Protein AF-A0A812Q1Q6-F1 (afdb_monomer_lite)

Secondary structure (DSSP, 8-state):
-GGGSSHHHHHHHHHHHHHH----HHHHHTT-HHHHHHHHHHHHHHHHHHHHHHHHHHHHHHHHHHHHHTS-THHHHHHHHHHHHHHHGGGTPPPHHHHHHHHHTS-SS--HHHHHHH-TT--HHHHHHHHHHHHHHHHHHHHHHHHHHHHHHHHHHHHHHHHHHHHHHHHHHTT-----S-TTHHHHHHHHHHHHHHHHHHHHHHHHHHHHHHHHHHHHHHT-

Structure (mmCIF, N/CA/C/O backbone):
data_AF-A0A812Q1Q6-F1
#
_entry.id   AF-A0A812Q1Q6-F1
#
loop_
_atom_site.group_PDB
_atom_site.id
_atom_site.type_symbol
_atom_site.label_atom_id
_atom_site.label_alt_id
_atom_site.label_comp_id
_atom_site.label_asym_id
_atom_site.label_entity_id
_atom_site.label_seq_id
_atom_site.pdbx_PDB_ins_code
_atom_site.Cartn_x
_atom_site.Cartn_y
_atom_site.Cartn_z
_atom_site.occupancy
_atom_site.B_iso_or_equiv
_atom_site.auth_seq_id
_atom_site.auth_comp_id
_atom_site.auth_asym_id
_atom_site.auth_atom_id
_atom_site.pdbx_PDB_model_num
ATOM 1 N N . MET A 1 1 ? 24.305 -7.754 -45.831 1.00 57.25 1 MET A N 1
ATOM 2 C CA . MET A 1 1 ? 23.220 -6.750 -45.690 1.00 57.25 1 MET A CA 1
ATOM 3 C C . MET A 1 1 ? 21.862 -7.182 -46.275 1.00 57.25 1 MET A C 1
ATOM 5 O O . MET A 1 1 ? 20.945 -6.371 -46.282 1.00 57.25 1 MET A O 1
ATOM 9 N N . GLU A 1 2 ? 21.659 -8.436 -46.709 1.00 64.50 2 GLU A N 1
ATOM 10 C CA . GLU A 1 2 ? 20.345 -8.866 -47.243 1.00 64.50 2 GLU A CA 1
ATOM 11 C C . GLU A 1 2 ? 19.239 -8.913 -46.170 1.00 64.50 2 GLU A C 1
ATOM 13 O O . GLU A 1 2 ? 18.086 -8.606 -46.457 1.00 64.50 2 GLU A O 1
ATOM 18 N N . GLU A 1 3 ? 19.596 -9.182 -44.912 1.00 66.56 3 GLU A N 1
ATOM 19 C CA . GLU A 1 3 ? 18.658 -9.229 -43.775 1.00 66.56 3 GLU A CA 1
ATOM 20 C C . GLU A 1 3 ? 18.051 -7.858 -43.425 1.00 66.56 3 GLU A C 1
ATOM 22 O O . GLU A 1 3 ? 16.955 -7.784 -42.878 1.00 66.56 3 GLU A O 1
ATOM 27 N N . PHE A 1 4 ? 18.722 -6.763 -43.802 1.00 68.38 4 PHE A N 1
ATOM 28 C CA . PHE A 1 4 ? 18.211 -5.395 -43.647 1.00 68.38 4 PHE A CA 1
ATOM 29 C C . PHE A 1 4 ? 17.602 -4.833 -44.940 1.00 68.38 4 PHE A C 1
ATOM 31 O O . PHE A 1 4 ? 17.129 -3.697 -44.953 1.00 68.38 4 PHE A O 1
ATOM 38 N N . ALA A 1 5 ? 17.584 -5.614 -46.026 1.00 81.31 5 ALA A N 1
ATOM 39 C CA . ALA A 1 5 ? 17.064 -5.170 -47.319 1.00 81.31 5 ALA A CA 1
ATOM 40 C C . ALA A 1 5 ? 15.526 -5.155 -47.372 1.00 81.31 5 ALA A C 1
ATOM 42 O O . ALA A 1 5 ? 14.941 -4.444 -48.188 1.00 81.31 5 ALA A O 1
ATOM 43 N N . THR A 1 6 ? 14.858 -5.915 -46.499 1.00 88.38 6 THR A N 1
ATOM 44 C CA . THR A 1 6 ? 13.395 -5.932 -46.369 1.00 88.38 6 THR A CA 1
ATOM 45 C C . THR A 1 6 ? 12.972 -5.513 -44.965 1.00 88.38 6 THR A C 1
ATOM 47 O O . THR A 1 6 ? 13.582 -5.907 -43.976 1.00 88.38 6 THR A O 1
ATOM 50 N N . LEU A 1 7 ? 11.912 -4.699 -44.877 1.00 80.56 7 LEU A N 1
ATOM 51 C CA . LEU A 1 7 ? 11.397 -4.190 -43.597 1.00 80.56 7 LEU A CA 1
ATOM 52 C C . LEU A 1 7 ? 10.915 -5.310 -42.667 1.00 80.56 7 LEU A C 1
ATOM 54 O O . LEU A 1 7 ? 11.058 -5.208 -41.456 1.00 80.56 7 LEU A O 1
ATOM 58 N N . ASP A 1 8 ? 10.359 -6.377 -43.231 1.00 85.31 8 ASP A N 1
ATOM 59 C CA . ASP A 1 8 ? 9.878 -7.521 -42.454 1.00 85.31 8 ASP A CA 1
ATOM 60 C C . ASP A 1 8 ? 11.047 -8.322 -41.854 1.00 85.31 8 ASP A C 1
ATOM 62 O O . ASP A 1 8 ? 11.060 -8.640 -40.664 1.00 85.31 8 ASP A O 1
ATOM 66 N N . ALA A 1 9 ? 12.099 -8.545 -42.651 1.00 83.69 9 ALA A N 1
ATOM 67 C CA . ALA A 1 9 ? 13.309 -9.217 -42.191 1.00 83.69 9 ALA A CA 1
ATOM 68 C C . ALA A 1 9 ? 14.058 -8.394 -41.133 1.00 83.69 9 ALA A C 1
ATOM 70 O O . ALA A 1 9 ? 14.480 -8.951 -40.120 1.00 83.69 9 ALA A O 1
ATOM 71 N N . SER A 1 10 ? 14.161 -7.072 -41.306 1.00 87.25 10 SER A N 1
ATOM 72 C CA . SER A 1 10 ? 14.864 -6.210 -40.351 1.00 87.25 10 SER A CA 1
ATOM 73 C C . SER A 1 10 ? 14.139 -6.105 -39.007 1.00 87.25 10 SER A C 1
ATOM 75 O O . SER A 1 10 ? 14.782 -6.144 -37.958 1.00 87.25 10 SER A O 1
ATOM 77 N N . VAL A 1 11 ? 12.802 -6.054 -39.007 1.00 86.75 11 VAL A N 1
ATOM 78 C CA . VAL A 1 11 ? 11.997 -6.104 -37.774 1.00 86.75 11 VAL A CA 1
ATOM 79 C C . VAL A 1 11 ? 12.136 -7.461 -37.084 1.00 86.75 11 VAL A C 1
ATOM 81 O O . VAL A 1 11 ? 12.370 -7.504 -35.873 1.00 86.75 11 VAL A O 1
ATOM 84 N N . GLY A 1 12 ? 12.044 -8.561 -37.839 1.00 88.00 12 GLY A N 1
ATOM 85 C CA . GLY A 1 12 ? 12.249 -9.911 -37.309 1.00 88.00 12 GLY A CA 1
ATOM 86 C C . GLY A 1 12 ? 13.632 -10.082 -36.677 1.00 88.00 12 GLY A C 1
ATOM 87 O O . GLY A 1 12 ? 13.757 -10.663 -35.598 1.00 88.00 12 GLY A O 1
ATOM 88 N N . TYR A 1 13 ? 14.658 -9.495 -37.292 1.00 85.31 13 TYR A N 1
ATOM 89 C CA . TYR A 1 13 ? 16.020 -9.530 -36.779 1.00 85.31 13 TYR A CA 1
ATOM 90 C C . TYR A 1 13 ? 16.188 -8.708 -35.493 1.00 85.31 13 TYR A C 1
ATOM 92 O O . TYR A 1 13 ? 16.754 -9.204 -34.522 1.00 85.31 13 TYR A O 1
ATOM 100 N N . CYS A 1 14 ? 15.632 -7.493 -35.425 1.00 86.38 14 CYS A N 1
ATOM 101 C CA . CYS A 1 14 ? 15.623 -6.686 -34.197 1.00 86.38 14 CYS A CA 1
ATOM 102 C C . CYS A 1 14 ? 14.924 -7.407 -33.032 1.00 86.38 14 CYS A C 1
ATOM 104 O O . CYS A 1 14 ? 15.367 -7.319 -31.887 1.00 86.38 14 CYS A O 1
ATOM 106 N N . PHE A 1 15 ? 13.842 -8.136 -33.315 1.00 86.50 15 PHE A N 1
ATOM 107 C CA . PHE A 1 15 ? 13.120 -8.911 -32.308 1.00 86.50 15 PHE A CA 1
ATOM 108 C C . PHE A 1 15 ? 13.915 -10.130 -31.830 1.00 86.50 15 PHE A C 1
ATOM 110 O O . PHE A 1 15 ? 13.998 -10.379 -30.627 1.00 86.50 15 PHE A O 1
ATOM 117 N N . LYS A 1 16 ? 14.552 -10.854 -32.758 1.00 87.25 16 LYS A N 1
ATOM 118 C CA . LYS A 1 16 ? 15.474 -11.947 -32.433 1.00 87.25 16 LYS A CA 1
ATOM 119 C C . LYS A 1 16 ? 16.595 -11.458 -31.514 1.00 87.25 16 LYS A C 1
ATOM 121 O O . LYS A 1 16 ? 16.845 -12.061 -30.476 1.00 87.25 16 LYS A O 1
ATOM 126 N N . LEU A 1 17 ? 17.180 -10.310 -31.842 1.00 87.00 17 LEU A N 1
ATOM 127 C CA . LEU A 1 17 ? 18.255 -9.688 -31.075 1.00 87.00 17 LEU A CA 1
ATOM 128 C C . LEU A 1 17 ? 17.821 -9.266 -29.665 1.00 87.00 17 LEU A C 1
ATOM 130 O O . LEU A 1 17 ? 18.585 -9.395 -28.713 1.00 87.00 17 LEU A O 1
ATOM 134 N N . MET A 1 18 ? 16.575 -8.808 -29.516 1.00 86.94 18 MET A N 1
ATOM 135 C CA . MET A 1 18 ? 15.978 -8.494 -28.216 1.00 86.94 18 MET A CA 1
ATOM 136 C C . MET A 1 18 ? 15.785 -9.741 -27.336 1.00 86.94 18 MET A C 1
ATOM 138 O O . MET A 1 18 ? 15.954 -9.647 -26.123 1.00 86.94 18 MET A O 1
ATOM 142 N N . ILE A 1 19 ? 15.402 -10.884 -27.917 1.00 86.31 19 ILE A N 1
ATOM 143 C CA . ILE A 1 19 ? 15.112 -12.118 -27.166 1.00 86.31 19 ILE A CA 1
ATOM 144 C C . ILE A 1 19 ? 16.381 -12.892 -26.827 1.00 86.31 19 ILE A C 1
ATOM 146 O O . ILE A 1 19 ? 16.532 -13.348 -25.696 1.00 86.31 19 ILE A O 1
ATOM 150 N N . GLU A 1 20 ? 17.262 -13.078 -27.806 1.00 87.62 20 GLU A N 1
ATOM 151 C CA . GLU A 1 20 ? 18.470 -13.883 -27.630 1.00 87.62 20 GLU A CA 1
ATOM 152 C C . GLU A 1 20 ? 19.519 -13.125 -26.811 1.00 87.62 20 GLU A C 1
ATOM 154 O O . GLU A 1 20 ? 20.280 -13.742 -26.075 1.00 87.62 20 GLU A O 1
ATOM 159 N N . GLY A 1 21 ? 19.551 -11.787 -26.894 1.00 82.56 21 GLY A N 1
ATOM 160 C CA . GLY A 1 21 ? 20.525 -10.957 -26.175 1.00 82.56 21 GLY A CA 1
ATOM 161 C C . GLY A 1 21 ? 21.978 -11.165 -26.623 1.00 82.56 21 GLY A C 1
ATOM 162 O O . GLY A 1 21 ? 22.884 -10.525 -26.088 1.00 82.56 21 GLY A O 1
ATOM 163 N N . GLU A 1 22 ? 22.207 -12.033 -27.608 1.00 84.75 22 GLU A N 1
ATOM 164 C CA . GLU A 1 22 ? 23.502 -12.323 -28.206 1.00 84.75 22 GLU A CA 1
ATOM 165 C C . GLU A 1 22 ? 23.698 -11.460 -29.458 1.00 84.75 22 GLU A 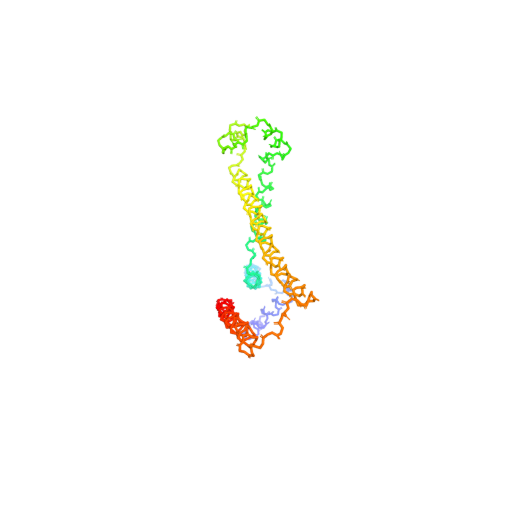C 1
ATOM 167 O O . GLU A 1 22 ? 22.808 -11.331 -30.301 1.00 84.75 22 GLU A O 1
ATOM 172 N N . TYR A 1 23 ? 24.873 -10.837 -29.569 1.00 82.44 23 TYR A N 1
ATOM 173 C CA . TYR A 1 23 ? 25.220 -9.963 -30.685 1.00 82.44 23 TYR A CA 1
ATOM 174 C C . TYR A 1 23 ? 26.518 -10.408 -31.352 1.00 82.44 23 TYR A C 1
ATOM 176 O O . TYR A 1 23 ? 27.575 -10.412 -30.718 1.00 82.44 23 TYR A O 1
ATOM 184 N N . ASP A 1 24 ? 26.447 -10.725 -32.645 1.00 86.06 24 ASP A N 1
ATOM 185 C CA . ASP A 1 24 ? 27.610 -11.083 -33.460 1.00 86.06 24 ASP A CA 1
ATOM 186 C C . ASP A 1 24 ? 28.396 -9.828 -33.882 1.00 86.06 24 ASP A C 1
ATOM 188 O O . ASP A 1 24 ? 28.333 -9.355 -35.016 1.00 86.06 24 ASP A O 1
ATOM 192 N N . TRP A 1 25 ? 29.113 -9.237 -32.921 1.00 84.31 25 TRP A N 1
ATOM 193 C CA . TRP A 1 25 ? 29.893 -8.011 -33.118 1.00 84.31 25 TRP A CA 1
ATOM 194 C C . TRP A 1 25 ? 30.839 -8.044 -34.337 1.00 84.31 25 TRP A C 1
ATOM 196 O O . TRP A 1 25 ? 30.841 -7.061 -35.088 1.00 84.31 25 TRP A O 1
ATOM 206 N N . PRO A 1 26 ? 31.626 -9.121 -34.568 1.00 87.06 26 PRO A N 1
ATOM 207 C CA . PRO A 1 26 ? 32.508 -9.223 -35.728 1.00 87.06 26 PRO A CA 1
ATOM 208 C C . PRO A 1 26 ? 31.791 -8.933 -37.045 1.00 87.06 26 PRO A C 1
ATOM 210 O O . PRO A 1 26 ? 32.233 -8.039 -37.762 1.00 87.06 26 PRO A O 1
ATOM 213 N N . TYR A 1 27 ? 30.648 -9.582 -37.291 1.00 85.81 27 TYR A N 1
ATOM 214 C CA . TYR A 1 27 ? 29.884 -9.480 -38.537 1.00 85.81 27 TYR A CA 1
ATOM 215 C C . TYR A 1 27 ? 29.406 -8.050 -38.845 1.00 85.81 27 TYR A C 1
ATOM 217 O O . TYR A 1 27 ? 29.454 -7.594 -39.985 1.00 85.81 27 TYR A O 1
ATOM 225 N N . TYR A 1 28 ? 28.992 -7.295 -37.826 1.00 82.38 28 TYR A N 1
ATOM 226 C CA . TYR A 1 28 ? 28.453 -5.940 -38.003 1.00 82.38 28 TYR A CA 1
ATOM 227 C C . TYR A 1 28 ? 29.503 -4.830 -38.043 1.00 82.38 28 TYR A C 1
ATOM 229 O O . TYR A 1 28 ? 29.234 -3.711 -38.494 1.00 82.38 28 TYR A O 1
ATOM 237 N N . SER A 1 29 ? 30.690 -5.108 -37.513 1.00 89.50 29 SER A N 1
ATOM 238 C CA . SER A 1 29 ? 31.786 -4.143 -37.462 1.00 89.50 29 SER A CA 1
ATOM 239 C C . SER A 1 29 ? 32.598 -4.076 -38.760 1.00 89.50 29 SER A C 1
ATOM 241 O O . SER A 1 29 ? 33.406 -3.158 -38.901 1.00 89.50 29 SER A O 1
ATOM 243 N N . GLU A 1 30 ? 32.356 -4.996 -39.706 1.00 90.50 30 GLU A N 1
ATOM 244 C CA . GLU A 1 30 ? 33.092 -5.105 -40.976 1.00 90.50 30 GLU A CA 1
ATOM 245 C C . GLU A 1 30 ? 32.969 -3.858 -41.862 1.00 90.50 30 GLU A C 1
ATOM 247 O O . GLU A 1 30 ? 33.920 -3.511 -42.560 1.00 90.50 30 GLU A O 1
ATOM 252 N N . GLU A 1 31 ? 31.831 -3.159 -41.825 1.00 85.56 31 GLU A N 1
ATOM 253 C CA . GLU A 1 31 ? 31.588 -2.008 -42.701 1.00 85.56 31 GLU A CA 1
ATOM 254 C C . GLU A 1 31 ? 31.970 -0.672 -42.048 1.00 85.56 31 GLU A C 1
ATOM 256 O O . GLU A 1 31 ? 32.769 0.085 -42.596 1.00 85.56 31 GLU A O 1
ATOM 261 N N . ASN A 1 32 ? 31.416 -0.361 -40.869 1.00 90.19 32 ASN A N 1
ATOM 262 C CA . ASN A 1 32 ? 31.689 0.889 -40.154 1.00 90.19 32 ASN A CA 1
ATOM 263 C C . ASN A 1 32 ? 31.652 0.699 -38.633 1.00 90.19 32 ASN A C 1
ATOM 265 O O . ASN A 1 32 ? 30.594 0.769 -38.008 1.00 90.19 32 ASN A O 1
ATOM 269 N N . TYR A 1 33 ? 32.830 0.562 -38.019 1.00 90.44 33 TYR A N 1
ATOM 270 C CA . TYR A 1 33 ? 32.976 0.314 -36.580 1.00 90.44 33 TYR A CA 1
ATOM 271 C C . TYR A 1 33 ? 32.223 1.325 -35.697 1.00 90.44 33 TYR A C 1
ATOM 273 O O . TYR A 1 33 ? 31.457 0.942 -34.816 1.00 90.44 33 TYR A O 1
ATOM 281 N N . PHE A 1 34 ? 32.409 2.628 -35.936 1.00 92.00 34 PHE A N 1
ATOM 282 C CA . PHE A 1 34 ? 31.835 3.670 -35.077 1.00 92.00 34 PHE A CA 1
ATOM 283 C C . PHE A 1 34 ? 30.313 3.763 -35.186 1.00 92.00 34 PHE A C 1
ATOM 285 O O . PHE A 1 34 ? 29.629 3.836 -34.166 1.00 92.00 34 PHE A O 1
ATOM 292 N N . THR A 1 35 ? 29.774 3.743 -36.405 1.00 91.12 35 THR A N 1
ATOM 293 C CA . THR A 1 35 ? 28.326 3.833 -36.631 1.00 91.12 35 THR A CA 1
ATOM 294 C C . THR A 1 35 ? 27.606 2.637 -36.017 1.00 91.12 35 THR A C 1
ATOM 296 O O . THR A 1 35 ? 26.638 2.822 -35.280 1.00 91.12 35 THR A O 1
ATOM 299 N N . THR A 1 36 ? 28.132 1.429 -36.239 1.00 89.94 36 THR A N 1
ATOM 300 C CA . THR A 1 36 ? 27.613 0.193 -35.644 1.00 89.94 36 THR A CA 1
ATOM 301 C C . THR A 1 36 ? 27.682 0.235 -34.115 1.00 89.94 36 THR A C 1
ATOM 303 O O . THR A 1 36 ? 26.718 -0.139 -33.450 1.00 89.94 36 THR A O 1
ATOM 306 N N . MET A 1 37 ? 28.777 0.748 -33.539 1.00 90.44 37 MET A N 1
ATOM 307 C CA . MET A 1 37 ? 28.938 0.879 -32.086 1.00 90.44 37 MET A CA 1
ATOM 308 C C . MET A 1 37 ? 27.869 1.777 -31.461 1.00 90.44 37 MET A C 1
ATOM 310 O O . MET A 1 37 ? 27.216 1.382 -30.496 1.00 90.44 37 MET A O 1
ATOM 314 N N . PHE A 1 38 ? 27.678 2.981 -32.005 1.00 93.75 38 PHE A N 1
ATOM 315 C CA . PHE A 1 38 ? 26.691 3.928 -31.485 1.00 93.75 38 PHE A CA 1
ATOM 316 C C . PHE A 1 38 ? 25.262 3.425 -31.672 1.00 93.75 38 PHE A C 1
ATOM 318 O O . PHE A 1 38 ? 24.454 3.532 -30.746 1.00 93.75 38 PHE A O 1
ATOM 325 N N . TRP A 1 39 ? 24.951 2.855 -32.838 1.00 90.81 39 TRP A N 1
ATOM 326 C CA . TRP A 1 39 ? 23.639 2.273 -33.098 1.00 90.81 39 TRP A CA 1
ATOM 327 C C . TRP A 1 39 ? 23.326 1.152 -32.106 1.00 90.81 39 TRP A C 1
ATOM 329 O O . TRP A 1 39 ? 22.285 1.196 -31.452 1.00 90.81 39 TRP A O 1
ATOM 339 N N . MET A 1 40 ? 24.258 0.217 -31.889 1.00 88.06 40 MET A N 1
ATOM 340 C CA . MET A 1 40 ? 23.995 -0.873 -30.953 1.00 88.06 40 MET A CA 1
ATOM 341 C C . MET A 1 40 ? 23.920 -0.429 -29.503 1.00 88.06 40 MET A C 1
ATOM 343 O O . MET A 1 40 ? 23.054 -0.879 -28.755 1.00 88.06 40 MET A O 1
ATOM 347 N N . TRP A 1 41 ? 24.799 0.481 -29.094 1.00 91.25 41 TRP A N 1
ATOM 348 C CA . TRP A 1 41 ? 24.783 0.993 -27.733 1.00 91.25 41 TRP A CA 1
ATOM 349 C C . TRP A 1 41 ? 23.470 1.719 -27.417 1.00 91.25 41 TRP A C 1
ATOM 351 O O . TRP A 1 41 ? 22.847 1.460 -26.387 1.00 91.25 41 TRP A O 1
ATOM 361 N N . THR A 1 42 ? 23.006 2.580 -28.326 1.00 92.25 42 THR A N 1
ATOM 362 C CA . THR A 1 42 ? 21.730 3.289 -28.157 1.00 92.25 42 THR A CA 1
ATOM 363 C C . THR A 1 42 ? 20.533 2.342 -28.185 1.00 92.25 42 THR A C 1
ATOM 365 O O . THR A 1 42 ? 19.646 2.478 -27.341 1.00 92.25 42 THR A O 1
ATOM 368 N N . PHE A 1 43 ? 20.529 1.348 -29.076 1.00 90.12 43 PHE A N 1
ATOM 369 C CA . PHE A 1 43 ? 19.496 0.315 -29.135 1.00 90.12 43 PHE A CA 1
ATOM 370 C C . PHE A 1 43 ? 19.403 -0.484 -27.825 1.00 90.12 43 PHE A C 1
ATOM 372 O O . PHE A 1 43 ? 18.320 -0.610 -27.253 1.00 90.12 43 PHE A O 1
ATOM 379 N N . MET A 1 44 ? 20.540 -0.938 -27.289 1.00 88.25 44 MET A N 1
ATOM 380 C CA . MET A 1 44 ? 20.605 -1.692 -26.032 1.00 88.25 44 MET A CA 1
ATOM 381 C C . MET A 1 44 ? 20.151 -0.867 -24.826 1.00 88.25 44 MET A C 1
ATOM 383 O O . MET A 1 44 ? 19.382 -1.352 -23.995 1.00 88.25 44 MET A O 1
ATOM 387 N N . VAL A 1 45 ? 20.600 0.386 -24.709 1.00 89.81 45 VAL A N 1
ATOM 388 C CA . VAL A 1 45 ? 20.177 1.272 -23.612 1.00 89.81 45 VAL A CA 1
ATOM 389 C C . VAL A 1 45 ? 18.674 1.537 -23.688 1.00 89.81 45 VAL A C 1
ATOM 391 O O . VAL A 1 45 ? 17.987 1.439 -22.672 1.00 89.81 45 VAL A O 1
ATOM 394 N N . LEU A 1 46 ? 18.145 1.818 -24.881 1.00 91.50 46 LEU A N 1
ATOM 395 C CA . LEU A 1 46 ? 16.723 2.079 -25.080 1.00 91.50 46 LEU A CA 1
ATOM 396 C C . LEU A 1 46 ? 15.875 0.851 -24.733 1.00 91.50 46 LEU A C 1
ATOM 398 O O . LEU A 1 46 ? 14.904 0.990 -23.990 1.00 91.50 46 LEU A O 1
ATOM 402 N N . LEU A 1 47 ? 16.259 -0.345 -25.191 1.00 90.12 47 LEU A N 1
ATOM 403 C CA . LEU A 1 47 ? 15.560 -1.587 -24.848 1.00 90.12 47 LEU A CA 1
ATOM 404 C C . LEU A 1 47 ? 15.538 -1.840 -23.341 1.00 90.12 47 LEU A C 1
ATOM 406 O O . LEU A 1 47 ? 14.480 -2.141 -22.790 1.00 90.12 47 LEU A O 1
ATOM 410 N N . ASN A 1 48 ? 16.674 -1.669 -22.662 1.00 88.00 48 ASN A N 1
ATOM 411 C CA . ASN A 1 48 ? 16.748 -1.844 -21.213 1.00 88.00 48 ASN A CA 1
ATOM 412 C C . ASN A 1 48 ? 15.858 -0.841 -20.472 1.00 88.00 48 ASN A C 1
ATOM 414 O O . ASN A 1 48 ? 15.124 -1.230 -19.569 1.00 88.00 48 ASN A O 1
ATOM 418 N N . VAL A 1 49 ? 15.871 0.435 -20.869 1.00 89.50 49 VAL A N 1
ATOM 419 C CA . VAL A 1 49 ? 15.014 1.466 -20.264 1.00 89.50 49 VAL A CA 1
ATOM 420 C C . VAL A 1 49 ? 13.533 1.170 -20.510 1.00 89.50 49 VAL A C 1
ATOM 422 O O . VAL A 1 49 ? 12.730 1.311 -19.591 1.00 89.50 49 VAL A O 1
ATOM 425 N N . VAL A 1 50 ? 13.155 0.726 -21.712 1.00 91.00 50 VAL A N 1
ATOM 426 C CA . VAL A 1 50 ? 11.764 0.376 -22.044 1.00 91.00 50 VAL A CA 1
ATOM 427 C C . VAL A 1 50 ? 11.297 -0.848 -21.258 1.00 91.00 50 VAL A C 1
ATOM 429 O O . VAL A 1 50 ? 10.244 -0.789 -20.624 1.00 91.00 50 VAL A O 1
ATOM 432 N N . MET A 1 51 ? 12.079 -1.929 -21.246 1.00 88.62 51 MET A N 1
ATOM 433 C CA . MET A 1 51 ? 11.757 -3.147 -20.496 1.00 88.62 51 MET A CA 1
ATOM 434 C C . MET A 1 51 ? 11.665 -2.867 -18.994 1.00 88.62 51 MET A C 1
ATOM 436 O O . MET A 1 51 ? 10.703 -3.277 -18.346 1.00 88.62 51 MET A O 1
ATOM 440 N N . LEU A 1 52 ? 12.613 -2.105 -18.442 1.00 84.12 52 LEU A N 1
ATOM 441 C CA . LEU A 1 52 ? 12.612 -1.724 -17.031 1.00 84.12 52 LEU A CA 1
ATOM 442 C C . LEU A 1 52 ? 11.404 -0.840 -16.699 1.00 84.12 52 LEU A C 1
ATOM 444 O O . LEU A 1 52 ? 10.736 -1.086 -15.698 1.00 84.12 52 LEU A O 1
ATOM 448 N N . ASN A 1 53 ? 11.065 0.133 -17.547 1.00 89.88 53 ASN A N 1
ATOM 449 C CA . ASN A 1 53 ? 9.883 0.973 -17.350 1.00 89.88 53 ASN A CA 1
ATOM 450 C C . ASN A 1 53 ? 8.575 0.172 -17.423 1.00 89.88 53 ASN A C 1
ATOM 452 O O . ASN A 1 53 ? 7.662 0.440 -16.645 1.00 89.88 53 ASN A O 1
ATOM 456 N N . LEU A 1 54 ? 8.483 -0.823 -18.309 1.00 92.62 54 LEU A N 1
ATOM 457 C CA . LEU A 1 54 ? 7.311 -1.692 -18.423 1.00 92.62 54 LEU A CA 1
ATOM 458 C C . LEU A 1 54 ? 7.166 -2.597 -17.192 1.00 92.62 54 LEU A C 1
ATOM 460 O O . LEU A 1 54 ? 6.078 -2.702 -16.628 1.00 92.62 54 LEU A O 1
ATOM 464 N N . VAL A 1 55 ? 8.267 -3.179 -16.713 1.00 89.38 55 VAL A N 1
ATOM 465 C CA . VAL A 1 55 ? 8.281 -3.976 -15.477 1.00 89.38 55 VAL A CA 1
ATOM 466 C C . VAL A 1 55 ? 7.951 -3.112 -14.257 1.00 89.38 55 VAL A C 1
ATOM 468 O O . VAL A 1 55 ? 7.124 -3.515 -13.441 1.00 89.38 55 VAL A O 1
ATOM 471 N N . LEU A 1 56 ? 8.520 -1.907 -14.141 1.00 86.06 56 LEU A N 1
ATOM 472 C CA . LEU A 1 56 ? 8.177 -0.966 -13.070 1.00 86.06 56 LEU A CA 1
ATOM 473 C C . LEU A 1 56 ? 6.696 -0.588 -13.101 1.00 86.06 56 LEU A C 1
ATOM 475 O O . LEU A 1 56 ? 6.066 -0.555 -12.047 1.00 86.06 56 LEU A O 1
ATOM 479 N N . ALA A 1 57 ? 6.132 -0.333 -14.284 1.00 92.25 57 ALA A N 1
ATOM 480 C CA . ALA A 1 57 ? 4.715 -0.020 -14.429 1.00 92.25 57 ALA A CA 1
ATOM 481 C C . ALA A 1 57 ? 3.827 -1.179 -13.948 1.00 92.25 57 ALA A C 1
ATOM 483 O O . ALA A 1 57 ? 2.904 -0.947 -13.171 1.00 92.25 57 ALA A O 1
ATOM 484 N N . ILE A 1 58 ? 4.146 -2.422 -14.329 1.00 92.81 58 ILE A N 1
ATOM 485 C CA . ILE A 1 58 ? 3.417 -3.619 -13.873 1.00 92.81 58 ILE A CA 1
ATOM 486 C C . ILE A 1 58 ? 3.543 -3.795 -12.355 1.00 92.81 58 ILE A C 1
ATOM 488 O O . ILE A 1 58 ? 2.546 -4.034 -11.676 1.00 92.81 58 ILE A O 1
ATOM 492 N N . ILE A 1 59 ? 4.749 -3.653 -11.798 1.00 89.62 59 ILE A N 1
ATOM 493 C CA . ILE A 1 59 ? 4.969 -3.784 -10.351 1.00 89.62 59 ILE A CA 1
ATOM 494 C C . ILE A 1 59 ? 4.188 -2.713 -9.589 1.00 89.62 59 ILE A C 1
ATOM 496 O O . ILE A 1 59 ? 3.560 -3.027 -8.582 1.00 89.62 59 ILE A O 1
ATOM 500 N N . LEU A 1 60 ? 4.199 -1.461 -10.055 1.00 84.50 60 LEU A N 1
ATOM 501 C CA . LEU A 1 60 ? 3.447 -0.373 -9.432 1.00 84.50 60 LEU A CA 1
ATOM 502 C C . LEU A 1 60 ? 1.933 -0.585 -9.525 1.00 84.50 60 LEU A C 1
ATOM 504 O O . LEU A 1 60 ? 1.229 -0.231 -8.580 1.00 84.50 60 LEU A O 1
ATOM 508 N N . ASP A 1 61 ? 1.439 -1.176 -10.612 1.00 87.31 61 ASP A N 1
ATOM 509 C CA . ASP A 1 61 ? 0.022 -1.504 -10.778 1.00 87.31 61 ASP A CA 1
ATOM 510 C C . ASP A 1 61 ? -0.421 -2.618 -9.819 1.00 87.31 61 ASP A C 1
ATOM 512 O O . ASP A 1 61 ? -1.362 -2.437 -9.046 1.00 87.31 61 ASP A O 1
ATOM 516 N N . VAL A 1 62 ? 0.327 -3.725 -9.759 1.00 87.44 62 VAL A N 1
ATOM 517 C CA . VAL A 1 62 ? 0.067 -4.832 -8.820 1.00 87.44 62 VAL A CA 1
ATOM 518 C C . VAL A 1 62 ? 0.226 -4.377 -7.367 1.00 87.44 62 VAL A C 1
ATOM 520 O O . VAL A 1 62 ? -0.584 -4.702 -6.502 1.00 87.44 62 VAL A O 1
ATOM 523 N N . TYR A 1 63 ? 1.246 -3.574 -7.071 1.00 73.81 63 TYR A N 1
ATOM 524 C CA . TYR A 1 63 ? 1.419 -2.992 -5.744 1.00 73.81 63 TYR A CA 1
ATOM 525 C C . TYR A 1 63 ? 0.270 -2.035 -5.395 1.00 73.81 63 TYR A C 1
ATOM 527 O O . TYR A 1 63 ? -0.226 -2.030 -4.267 1.00 73.81 63 TYR A O 1
ATOM 535 N N . GLY A 1 64 ? -0.186 -1.239 -6.364 1.00 75.38 64 GLY A N 1
ATOM 536 C CA . GLY A 1 64 ? -1.318 -0.332 -6.226 1.00 75.38 64 GLY A CA 1
ATOM 537 C C . GLY A 1 64 ? -2.638 -1.061 -5.982 1.00 75.38 64 GLY A C 1
ATOM 538 O O . GLY A 1 64 ? -3.409 -0.635 -5.120 1.00 75.38 64 GLY A O 1
ATOM 539 N N . SER A 1 65 ? -2.890 -2.166 -6.683 1.00 78.62 65 SER A N 1
ATOM 540 C CA . SER A 1 65 ? -4.099 -2.978 -6.520 1.00 78.62 65 SER A CA 1
ATOM 541 C C . SER A 1 65 ? -4.119 -3.693 -5.168 1.00 78.62 65 SER A C 1
ATOM 543 O O . SER A 1 65 ? -5.082 -3.525 -4.419 1.00 78.62 65 SER A O 1
ATOM 545 N N . ILE A 1 66 ? -3.015 -4.341 -4.771 1.00 78.12 66 ILE A N 1
ATOM 546 C CA . ILE A 1 66 ? -2.865 -4.958 -3.442 1.00 78.12 66 ILE A CA 1
ATOM 547 C C . ILE A 1 66 ? -3.065 -3.911 -2.338 1.00 78.12 66 ILE A C 1
ATOM 549 O O . ILE A 1 66 ? -3.769 -4.161 -1.355 1.00 78.12 66 ILE A O 1
ATOM 553 N N . ARG A 1 67 ? -2.491 -2.710 -2.505 1.00 65.00 67 ARG A N 1
ATOM 554 C CA . ARG A 1 67 ? -2.638 -1.593 -1.559 1.00 65.00 67 ARG A CA 1
ATOM 555 C C . ARG A 1 67 ? -4.084 -1.106 -1.438 1.00 65.00 67 ARG A C 1
ATOM 557 O O . ARG A 1 67 ? -4.496 -0.744 -0.336 1.00 65.00 67 ARG A O 1
ATOM 564 N N . ARG A 1 68 ? -4.843 -1.070 -2.539 1.00 69.19 68 ARG A N 1
ATOM 565 C CA . ARG A 1 68 ? -6.264 -0.679 -2.546 1.00 69.19 68 ARG A CA 1
ATOM 566 C C . ARG A 1 68 ? -7.142 -1.746 -1.890 1.00 69.19 68 ARG A C 1
ATOM 568 O O . ARG A 1 68 ? -7.993 -1.402 -1.075 1.00 69.19 68 ARG A O 1
ATOM 575 N N . GLU A 1 69 ? -6.892 -3.025 -2.167 1.00 69.19 69 GLU A N 1
ATOM 576 C CA . GLU A 1 69 ? -7.671 -4.142 -1.614 1.00 69.19 69 GLU A CA 1
ATOM 577 C C . GLU A 1 69 ? -7.495 -4.320 -0.101 1.00 69.19 69 GLU A C 1
ATOM 579 O O . GLU A 1 69 ? -8.446 -4.681 0.596 1.00 69.19 69 GLU A O 1
ATOM 584 N N . THR A 1 70 ? -6.312 -4.015 0.446 1.00 62.94 70 THR A N 1
ATOM 585 C CA . THR A 1 70 ? -6.081 -4.138 1.896 1.00 62.94 70 THR A CA 1
ATOM 586 C C . THR A 1 70 ? -6.695 -3.014 2.729 1.00 62.94 70 THR A C 1
ATOM 588 O O . THR A 1 70 ? -6.700 -3.133 3.952 1.00 62.94 70 THR A O 1
ATOM 591 N N . GLY A 1 71 ? -7.224 -1.937 2.128 1.00 54.16 71 GLY A N 1
ATOM 592 C CA . GLY A 1 71 ? -8.072 -0.915 2.774 1.00 54.16 71 GLY A CA 1
ATOM 593 C C . GLY A 1 71 ? -7.508 -0.167 4.000 1.00 54.16 71 GLY A C 1
ATOM 594 O O . GLY A 1 71 ? -8.153 0.748 4.500 1.00 54.16 71 GLY A O 1
ATOM 595 N N . LYS A 1 72 ? -6.326 -0.536 4.505 1.00 52.88 72 LYS A N 1
ATOM 596 C CA . LYS A 1 72 ? -5.670 -0.019 5.717 1.00 52.88 72 LYS A CA 1
ATOM 597 C C . LYS A 1 72 ? -4.141 -0.153 5.639 1.00 52.88 72 LYS A C 1
ATOM 599 O O . LYS A 1 72 ? -3.486 -0.280 6.659 1.00 52.88 72 LYS A O 1
ATOM 604 N N . SER A 1 73 ? -3.542 -0.138 4.447 1.00 50.06 73 SER A N 1
ATOM 605 C CA . SER A 1 73 ? -2.078 -0.268 4.276 1.00 50.06 73 SER A CA 1
ATOM 606 C C . SER A 1 73 ? -1.304 1.052 4.470 1.00 50.06 73 SER A C 1
ATOM 608 O O . SER A 1 73 ? -0.079 1.098 4.341 1.00 50.06 73 SER A O 1
ATOM 610 N N . GLU A 1 74 ? -1.973 2.142 4.867 1.00 52.19 74 GLU A N 1
ATOM 611 C CA . GLU A 1 74 ? -1.245 3.310 5.385 1.00 52.19 74 GLU A CA 1
ATOM 612 C C . GLU A 1 74 ? -0.324 2.924 6.550 1.00 52.19 74 GLU A C 1
ATOM 614 O O . GLU A 1 74 ? 0.755 3.492 6.670 1.00 52.19 74 GLU A O 1
ATOM 619 N N . THR A 1 75 ? -0.652 1.890 7.333 1.00 59.94 75 THR A N 1
ATOM 620 C CA . THR A 1 75 ? 0.208 1.401 8.416 1.00 59.94 75 THR A CA 1
ATOM 621 C C . THR A 1 75 ? 1.506 0.768 7.938 1.00 59.94 75 THR A C 1
ATOM 623 O O . THR A 1 75 ? 2.512 1.020 8.576 1.00 59.94 75 THR A O 1
ATOM 626 N N . ALA A 1 76 ? 1.574 -0.013 6.855 1.00 59.41 76 ALA A N 1
ATOM 627 C CA . ALA A 1 76 ? 2.833 -0.690 6.507 1.00 59.41 76 ALA A CA 1
ATOM 628 C C . ALA A 1 76 ? 3.894 0.297 5.990 1.00 59.41 76 ALA A C 1
ATOM 630 O O . ALA A 1 76 ? 5.030 0.285 6.464 1.00 59.41 76 ALA A O 1
ATOM 631 N N . TRP A 1 77 ? 3.513 1.208 5.086 1.00 60.78 77 TRP A N 1
ATOM 632 C CA . TRP A 1 77 ? 4.425 2.241 4.584 1.00 60.78 77 TRP A CA 1
ATOM 633 C C . TRP A 1 77 ? 4.721 3.318 5.632 1.00 60.78 77 TRP A C 1
ATOM 635 O O . TRP A 1 77 ? 5.882 3.690 5.767 1.00 60.78 77 TRP A O 1
ATOM 645 N N . LEU A 1 78 ? 3.746 3.776 6.440 1.00 63.66 78 LEU A N 1
ATOM 646 C CA . LEU A 1 78 ? 4.078 4.657 7.571 1.00 63.66 78 LEU A CA 1
ATOM 647 C C . LEU A 1 78 ? 4.951 3.952 8.602 1.00 63.66 78 LEU A C 1
ATOM 649 O O . LEU A 1 78 ? 5.749 4.629 9.236 1.00 63.66 78 LEU A O 1
ATOM 653 N N . THR A 1 79 ? 4.785 2.649 8.827 1.00 66.88 79 THR A N 1
ATOM 654 C CA . THR A 1 79 ? 5.621 1.898 9.770 1.00 66.88 79 THR A CA 1
ATOM 655 C C . THR A 1 79 ? 7.027 1.747 9.218 1.00 66.88 79 THR A C 1
ATOM 657 O O . THR A 1 79 ? 7.969 2.018 9.949 1.00 66.88 79 THR A O 1
ATOM 660 N N . LEU A 1 80 ? 7.197 1.436 7.930 1.00 71.94 80 LEU A N 1
ATOM 661 C CA . LEU A 1 80 ? 8.512 1.405 7.283 1.00 71.94 80 LEU A CA 1
ATOM 662 C C . LEU A 1 80 ? 9.165 2.791 7.244 1.00 71.94 80 LEU A C 1
ATOM 664 O O . LEU A 1 80 ? 10.341 2.915 7.565 1.00 71.94 80 LEU A O 1
ATOM 668 N N . TRP A 1 81 ? 8.407 3.844 6.937 1.00 70.81 81 TRP A N 1
ATOM 669 C CA . TRP A 1 81 ? 8.881 5.228 6.977 1.00 70.81 81 TRP A CA 1
ATOM 670 C C . TRP A 1 81 ? 9.219 5.679 8.402 1.00 70.81 81 TRP A C 1
ATOM 672 O O . TRP A 1 81 ? 10.248 6.311 8.614 1.00 70.81 81 TRP A O 1
ATOM 682 N N . ARG A 1 82 ? 8.410 5.311 9.406 1.00 66.50 82 ARG A N 1
ATOM 683 C CA . ARG A 1 82 ? 8.709 5.555 10.826 1.00 66.50 82 ARG A CA 1
ATOM 684 C C . ARG A 1 82 ? 9.938 4.784 11.277 1.00 66.50 82 ARG A C 1
ATOM 686 O O . ARG A 1 82 ? 10.765 5.371 11.957 1.00 66.50 82 ARG A O 1
ATOM 693 N N . MET A 1 83 ? 10.092 3.524 10.879 1.00 69.62 83 MET A N 1
ATOM 694 C CA . MET A 1 83 ? 11.281 2.717 11.159 1.00 69.62 83 MET A CA 1
ATOM 695 C C . MET A 1 83 ? 12.519 3.317 10.491 1.00 69.62 83 MET A C 1
ATOM 697 O O . MET A 1 83 ? 13.567 3.411 11.120 1.00 69.62 83 MET A O 1
ATOM 701 N N . PHE A 1 84 ? 12.398 3.793 9.251 1.00 74.38 84 PHE A N 1
ATOM 702 C CA . PHE A 1 84 ? 13.476 4.463 8.528 1.00 74.38 84 PHE A CA 1
ATOM 703 C C . PHE A 1 84 ? 13.858 5.797 9.181 1.00 74.38 84 PHE A C 1
ATOM 705 O O . PHE A 1 84 ? 15.036 6.037 9.437 1.00 74.38 84 PHE A O 1
ATOM 712 N N . MET A 1 85 ? 12.875 6.623 9.550 1.00 64.19 85 MET A N 1
ATOM 713 C CA . MET A 1 85 ? 13.093 7.852 10.315 1.00 64.19 85 MET A CA 1
ATOM 714 C C . MET A 1 85 ? 13.701 7.557 11.690 1.00 64.19 85 MET A C 1
ATOM 716 O O . MET A 1 85 ? 14.644 8.227 12.085 1.00 64.19 85 MET A O 1
ATOM 720 N N . GLN A 1 86 ? 13.244 6.531 12.407 1.00 66.81 86 GLN A N 1
ATOM 721 C CA . GLN A 1 86 ? 13.842 6.095 13.675 1.00 66.81 86 GLN A CA 1
ATOM 722 C C . GLN A 1 86 ? 15.299 5.665 13.501 1.00 66.81 86 GLN A C 1
ATOM 724 O O . GLN A 1 86 ? 16.132 5.970 14.351 1.00 66.81 86 GLN A O 1
ATOM 729 N N . LEU A 1 87 ? 15.628 4.993 12.395 1.00 71.31 87 LEU A N 1
ATOM 730 C CA . LEU A 1 87 ? 16.994 4.587 12.074 1.00 71.31 87 LEU A CA 1
ATOM 731 C C . LEU A 1 87 ? 17.877 5.791 11.714 1.00 71.31 87 LEU A C 1
ATOM 733 O O . LEU A 1 87 ? 19.036 5.847 12.121 1.00 71.31 87 LEU A O 1
ATOM 737 N N . TRP A 1 88 ? 17.315 6.772 11.007 1.00 71.50 88 TRP A N 1
ATOM 738 C CA . TRP A 1 88 ? 17.976 8.018 10.620 1.00 71.50 88 TRP A CA 1
ATOM 739 C C . TRP A 1 88 ? 18.221 8.940 11.823 1.00 71.50 88 TRP A C 1
ATOM 741 O O . TRP A 1 88 ? 19.327 9.436 12.037 1.00 71.50 88 TRP A O 1
ATOM 751 N N . TYR A 1 89 ? 17.211 9.100 12.677 1.00 59.72 89 TYR A N 1
ATOM 752 C CA . TYR A 1 89 ? 17.273 9.869 13.919 1.00 59.72 89 TYR A CA 1
ATOM 753 C C . TYR A 1 89 ? 17.853 9.075 15.094 1.00 59.72 89 TYR A C 1
ATOM 755 O O . TYR A 1 89 ? 17.929 9.598 16.202 1.00 59.72 89 TYR A O 1
ATOM 763 N N . ARG A 1 90 ? 18.352 7.850 14.878 1.00 55.59 90 ARG A N 1
ATOM 764 C CA . ARG A 1 90 ? 18.945 6.993 15.922 1.00 55.59 90 ARG A CA 1
ATOM 765 C C . ARG A 1 90 ? 20.128 7.643 16.649 1.00 55.59 90 ARG A C 1
ATOM 767 O O . ARG A 1 90 ? 20.435 7.253 17.769 1.00 55.59 90 ARG A O 1
ATOM 774 N N . ARG A 1 91 ? 20.785 8.638 16.038 1.00 55.91 91 ARG A N 1
ATOM 775 C CA . ARG A 1 91 ? 21.839 9.440 16.689 1.00 55.91 91 ARG A CA 1
ATOM 776 C C . ARG A 1 91 ? 21.316 10.499 17.672 1.00 55.91 91 ARG A C 1
ATOM 778 O O . ARG A 1 91 ? 22.101 10.979 18.477 1.00 55.91 91 ARG A O 1
ATOM 785 N N . VAL A 1 92 ? 20.033 10.850 17.607 1.00 61.88 92 VAL A N 1
ATOM 786 C CA . VAL A 1 92 ? 19.385 11.913 18.405 1.00 61.88 92 VAL A CA 1
ATOM 787 C C . VAL A 1 92 ? 18.246 11.354 19.280 1.00 61.88 92 VAL A C 1
ATOM 789 O O . VAL A 1 92 ? 17.757 12.026 20.180 1.00 61.88 92 VAL A O 1
ATOM 792 N N . TRP A 1 93 ? 17.842 10.100 19.057 1.00 65.56 93 TRP A N 1
ATOM 793 C CA . TRP A 1 93 ? 16.770 9.437 19.798 1.00 65.56 93 TRP A CA 1
ATOM 794 C C . TRP A 1 93 ? 17.179 9.143 21.249 1.00 65.56 93 TRP A C 1
ATOM 796 O O . TRP A 1 93 ? 18.106 8.371 21.507 1.00 65.56 93 TRP A O 1
ATOM 806 N N . VAL A 1 94 ? 16.461 9.733 22.206 1.00 69.19 94 VAL A N 1
ATOM 807 C CA . VAL A 1 94 ? 16.690 9.524 23.646 1.00 69.19 94 VAL A CA 1
ATOM 808 C C . VAL A 1 94 ? 16.212 8.125 24.045 1.00 69.19 94 VAL A C 1
ATOM 810 O O . VAL A 1 94 ? 15.117 7.705 23.663 1.00 69.19 94 VAL A O 1
ATOM 813 N N . LYS A 1 95 ? 17.028 7.376 24.797 1.00 74.25 95 LYS A N 1
ATOM 814 C CA . LYS A 1 95 ? 16.703 6.001 25.219 1.00 74.25 95 LYS A CA 1
ATOM 815 C C . LYS A 1 95 ? 15.523 5.999 26.195 1.00 74.25 95 LYS A C 1
ATOM 817 O O . LYS A 1 95 ? 15.498 6.796 27.128 1.00 74.25 95 LYS A O 1
ATOM 822 N N . SER A 1 96 ? 14.611 5.035 26.054 1.00 64.62 96 SER A N 1
ATOM 823 C CA . SER A 1 96 ? 13.406 4.925 26.895 1.00 64.62 96 SER A CA 1
ATOM 824 C C . SER A 1 96 ? 13.699 4.839 28.398 1.00 64.62 96 SER A C 1
ATOM 826 O O . SER A 1 96 ? 12.917 5.345 29.190 1.00 64.62 96 SER A O 1
ATOM 828 N N . ALA A 1 97 ? 14.840 4.265 28.799 1.00 71.19 97 ALA A N 1
ATOM 829 C CA . ALA A 1 97 ? 15.253 4.206 30.205 1.00 71.19 97 ALA A CA 1
ATOM 830 C C . ALA A 1 97 ? 15.516 5.600 30.808 1.00 71.19 97 ALA A C 1
ATOM 832 O O . ALA A 1 97 ? 15.077 5.874 31.917 1.00 71.19 97 ALA A O 1
ATOM 833 N N . GLN A 1 98 ? 16.163 6.493 30.050 1.00 73.75 98 GLN A N 1
ATOM 834 C CA . GLN A 1 98 ? 16.450 7.867 30.487 1.00 73.75 98 GLN A CA 1
ATOM 835 C C . GLN A 1 98 ? 15.177 8.716 30.547 1.00 73.75 98 GLN A C 1
ATOM 837 O O . GLN A 1 98 ? 15.032 9.568 31.415 1.00 73.75 98 GLN A O 1
ATOM 842 N N . LEU A 1 99 ? 14.243 8.460 29.627 1.00 71.69 99 LEU A N 1
ATOM 843 C CA . LEU A 1 99 ? 12.918 9.075 29.626 1.00 71.69 99 LEU A CA 1
ATOM 844 C C . LEU A 1 99 ? 12.100 8.667 30.855 1.00 71.69 99 LEU A C 1
ATOM 846 O O . LEU A 1 99 ? 11.451 9.520 31.441 1.00 71.69 99 LEU A O 1
ATOM 850 N N . LEU A 1 100 ? 12.143 7.391 31.248 1.00 73.94 100 LEU A N 1
ATOM 851 C CA . LEU A 1 100 ? 11.367 6.864 32.375 1.00 73.94 100 LEU A CA 1
ATOM 852 C C . LEU A 1 100 ? 11.909 7.361 33.721 1.00 73.94 100 LEU A C 1
ATOM 854 O O . LEU A 1 100 ? 11.128 7.753 34.580 1.00 73.94 100 LEU A O 1
ATOM 858 N N . GLU A 1 101 ? 13.233 7.413 33.870 1.00 77.62 101 GLU A N 1
ATOM 859 C CA . GLU A 1 101 ? 13.896 7.987 35.048 1.00 77.62 101 GLU A CA 1
ATOM 860 C C . GLU A 1 101 ? 13.590 9.487 35.190 1.00 77.62 101 GLU A C 1
ATOM 862 O O . GLU A 1 101 ? 13.207 9.942 36.262 1.00 77.62 101 GLU A O 1
ATOM 867 N N . ALA A 1 102 ? 13.633 10.248 34.092 1.00 71.44 102 ALA A N 1
ATOM 868 C CA . ALA A 1 102 ? 13.263 11.662 34.117 1.00 71.44 102 ALA A CA 1
ATOM 869 C C . ALA A 1 102 ? 11.757 11.900 34.322 1.00 71.44 102 ALA A C 1
ATOM 871 O O . ALA A 1 102 ? 11.387 12.913 34.910 1.00 71.44 102 ALA A O 1
ATOM 872 N N . LEU A 1 103 ? 10.888 10.985 33.869 1.00 71.06 103 LEU A N 1
ATOM 873 C CA . LEU A 1 103 ? 9.446 11.068 34.123 1.00 71.06 103 LEU A CA 1
ATOM 874 C C . LEU A 1 103 ? 9.104 10.854 35.602 1.00 71.06 103 LEU A C 1
ATOM 876 O O . LEU A 1 103 ? 8.125 11.419 36.067 1.00 71.06 103 LEU A O 1
ATOM 880 N N . GLN A 1 104 ? 9.896 10.065 36.336 1.00 74.62 104 GLN A N 1
ATOM 881 C CA . GLN A 1 104 ? 9.701 9.865 37.779 1.00 74.62 104 GLN A CA 1
ATOM 882 C C . GLN A 1 104 ? 10.032 11.115 38.605 1.00 74.62 104 GLN A C 1
ATOM 884 O O . GLN A 1 104 ? 9.529 11.261 39.715 1.00 74.62 104 GLN A O 1
ATOM 889 N N . GLU A 1 105 ? 10.867 12.011 38.076 1.00 75.94 105 GLU A N 1
ATOM 890 C CA . GLU A 1 105 ? 11.208 13.287 38.717 1.00 75.94 105 GLU A CA 1
ATOM 891 C C . GLU A 1 105 ? 10.222 14.419 38.381 1.00 75.94 105 GLU A C 1
ATOM 893 O O . GLU A 1 105 ? 10.288 15.487 38.992 1.00 75.94 105 GLU A O 1
ATOM 898 N N . LEU A 1 106 ? 9.340 14.220 37.396 1.00 70.31 106 LEU A N 1
ATOM 899 C CA . LEU A 1 106 ? 8.382 15.224 36.936 1.00 70.31 106 LEU A CA 1
ATOM 900 C C . LEU A 1 106 ? 7.047 15.119 37.704 1.00 70.31 106 LEU A C 1
ATOM 902 O O . LEU A 1 106 ? 6.664 14.032 38.135 1.00 70.31 106 LEU A O 1
ATOM 906 N N . PRO A 1 107 ? 6.323 16.240 37.888 1.00 70.06 107 PRO A N 1
ATOM 907 C CA . PRO A 1 107 ? 4.989 16.233 38.489 1.00 70.06 107 PRO A CA 1
ATOM 908 C C . PRO A 1 107 ? 3.967 15.497 37.600 1.00 70.06 107 PRO A C 1
ATOM 910 O O . PRO A 1 107 ? 4.148 15.413 36.387 1.00 70.06 107 PRO A O 1
ATOM 913 N N . ASP A 1 108 ? 2.866 15.023 38.201 1.00 63.78 108 ASP A N 1
ATOM 914 C CA . ASP A 1 108 ? 1.805 14.225 37.542 1.00 63.78 108 ASP A CA 1
ATOM 915 C C . ASP A 1 108 ? 1.218 14.868 36.263 1.00 63.78 108 ASP A C 1
ATOM 917 O O . ASP A 1 108 ? 0.686 14.170 35.399 1.00 63.78 108 ASP A O 1
ATOM 921 N N . GLU A 1 109 ? 1.335 16.189 36.096 1.00 69.19 109 GLU A N 1
ATOM 922 C CA . GLU A 1 109 ? 0.937 16.906 34.881 1.00 69.19 109 GLU A CA 1
ATOM 923 C C . GLU A 1 109 ? 2.162 17.319 34.054 1.00 69.19 109 GLU A C 1
ATOM 925 O O . GLU A 1 109 ? 2.715 18.403 34.226 1.00 69.19 109 GLU A O 1
ATOM 930 N N . VAL A 1 110 ? 2.574 16.462 33.116 1.00 70.81 110 VAL A N 1
ATOM 931 C CA . VAL A 1 110 ? 3.726 16.728 32.239 1.00 70.81 110 VAL A CA 1
ATOM 932 C C . VAL A 1 110 ? 3.298 17.525 31.004 1.00 70.81 110 VAL A C 1
ATOM 934 O O . VAL A 1 110 ? 2.575 17.016 30.139 1.00 70.81 110 VAL A O 1
ATOM 937 N N . ARG A 1 111 ? 3.775 18.770 30.868 1.00 75.94 111 ARG A N 1
ATOM 938 C CA . ARG A 1 111 ? 3.580 19.570 29.649 1.00 75.94 111 ARG A CA 1
ATOM 939 C C . ARG A 1 111 ? 4.714 19.337 28.655 1.00 75.94 111 ARG A C 1
ATOM 941 O O . ARG A 1 111 ? 5.796 18.851 28.975 1.00 75.94 111 ARG A O 1
ATOM 948 N N . ARG A 1 112 ? 4.463 19.695 27.390 1.00 72.44 112 ARG A N 1
ATOM 949 C CA . ARG A 1 112 ? 5.465 19.580 26.311 1.00 72.44 112 ARG A CA 1
ATOM 950 C C . ARG A 1 112 ? 6.713 20.424 26.581 1.00 72.44 112 ARG A C 1
ATOM 952 O O . ARG A 1 112 ? 7.797 20.053 26.148 1.00 72.44 112 ARG A O 1
ATOM 959 N N . GLU A 1 113 ? 6.529 21.546 27.267 1.00 78.19 113 GLU A N 1
ATOM 960 C CA . GLU A 1 113 ? 7.569 22.517 27.613 1.00 78.19 113 GLU A CA 1
ATOM 961 C C . GLU A 1 113 ? 8.556 21.933 28.634 1.00 78.19 113 GLU A C 1
ATOM 963 O O . GLU A 1 113 ? 9.762 21.986 28.403 1.00 78.19 113 GLU A O 1
ATOM 968 N N . ASP A 1 114 ? 8.052 21.248 29.664 1.00 75.25 114 ASP A N 1
ATOM 969 C CA . ASP A 1 114 ? 8.862 20.644 30.734 1.00 75.25 114 ASP A CA 1
ATOM 970 C C . ASP A 1 114 ? 9.794 19.535 30.202 1.00 75.25 114 ASP A C 1
ATOM 972 O O . ASP A 1 114 ? 10.941 19.380 30.630 1.00 75.25 114 ASP A O 1
ATOM 976 N N . LEU A 1 115 ? 9.324 18.777 29.203 1.00 73.19 115 LEU A N 1
ATOM 977 C CA . LEU A 1 115 ? 10.113 17.737 28.532 1.00 73.19 115 LEU A CA 1
ATOM 978 C C . LEU A 1 115 ? 11.207 18.311 27.622 1.00 73.19 115 LEU A C 1
ATOM 980 O O . LEU A 1 115 ? 12.281 17.717 27.513 1.00 73.19 115 LEU A O 1
ATOM 984 N N . LEU A 1 116 ? 10.950 19.452 26.977 1.00 76.25 116 LEU A N 1
ATOM 985 C CA . LEU A 1 116 ? 11.936 20.142 26.140 1.00 76.25 116 LEU A CA 1
ATOM 986 C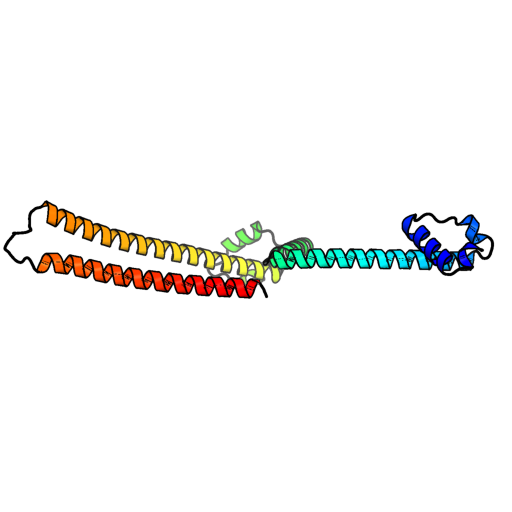 C . LEU A 1 116 ? 13.004 20.850 26.982 1.00 76.25 116 LEU A C 1
ATOM 988 O O . LEU A 1 116 ? 14.157 20.910 26.559 1.00 76.25 116 LEU A O 1
ATOM 992 N N . GLU A 1 117 ? 12.646 21.333 28.174 1.00 79.69 117 GLU A N 1
ATOM 993 C CA . GLU A 1 117 ? 13.591 21.930 29.123 1.00 79.69 117 GLU A CA 1
ATOM 994 C C . GLU A 1 117 ? 14.591 20.891 29.654 1.00 79.69 117 GLU A C 1
ATOM 996 O O . GLU A 1 117 ? 15.798 21.140 29.678 1.00 79.69 117 GLU A O 1
ATOM 1001 N N . LYS A 1 118 ? 14.117 19.687 30.008 1.00 77.50 118 LYS A N 1
ATOM 1002 C CA . LYS A 1 118 ? 14.981 18.598 30.499 1.00 77.50 118 LYS A CA 1
ATOM 1003 C C . LYS A 1 118 ? 15.774 17.914 29.373 1.00 77.50 118 LYS A C 1
ATOM 1005 O O . LYS A 1 118 ? 16.898 17.466 29.600 1.00 77.50 118 LYS A O 1
ATOM 1010 N N . PHE A 1 119 ? 15.220 17.844 28.159 1.00 76.94 119 PHE A N 1
ATOM 1011 C CA . PHE A 1 119 ? 15.854 17.207 26.999 1.00 76.94 119 PHE A CA 1
ATOM 1012 C C . PHE A 1 119 ? 15.907 18.143 25.781 1.00 76.94 119 PHE A C 1
ATOM 1014 O O . PHE A 1 119 ? 15.180 17.935 24.805 1.00 76.94 119 PHE A O 1
ATOM 1021 N N . PRO A 1 120 ? 16.834 19.118 25.762 1.00 74.81 120 PRO A N 1
ATOM 1022 C CA . PRO A 1 120 ? 16.961 20.072 24.656 1.00 74.81 120 PRO A CA 1
ATOM 1023 C C . PRO A 1 120 ? 17.372 19.418 23.325 1.00 74.81 120 PRO A C 1
ATOM 1025 O O . PRO A 1 120 ? 17.220 20.014 22.262 1.00 74.81 120 PRO A O 1
ATOM 1028 N N . SER A 1 121 ? 17.892 18.187 23.360 1.00 71.44 121 SER A N 1
ATOM 1029 C CA . SER A 1 121 ? 18.239 17.394 22.175 1.00 71.44 121 SER A CA 1
ATOM 1030 C C . SER A 1 121 ? 17.091 16.525 21.647 1.00 71.44 121 SER A C 1
ATOM 1032 O O . SER A 1 121 ? 17.274 15.844 20.637 1.00 71.44 121 SER A O 1
ATOM 1034 N N . MET A 1 122 ? 15.919 16.514 22.292 1.00 72.25 122 MET A N 1
ATOM 1035 C CA . MET A 1 122 ? 14.800 15.672 21.869 1.00 72.25 122 MET A CA 1
ATOM 1036 C C . MET A 1 122 ? 14.184 16.186 20.564 1.00 72.25 122 MET A C 1
ATOM 1038 O O . MET A 1 122 ? 13.876 17.364 20.402 1.00 72.25 122 MET A O 1
ATOM 1042 N N . CYS A 1 123 ? 13.963 15.279 19.612 1.00 77.19 123 CYS A N 1
ATOM 1043 C CA . CYS A 1 123 ? 13.275 15.621 18.375 1.00 77.19 123 CYS A CA 1
ATOM 1044 C C . CYS A 1 123 ? 11.789 15.913 18.651 1.00 77.19 123 CYS A C 1
ATOM 1046 O O . CYS A 1 123 ? 11.097 15.096 19.262 1.00 77.19 123 CYS A O 1
ATOM 1048 N N . ASN A 1 124 ? 11.271 17.025 18.118 1.00 76.12 124 ASN A N 1
ATOM 1049 C CA . ASN A 1 124 ? 9.848 17.390 18.203 1.00 76.12 124 ASN A CA 1
ATOM 1050 C C . ASN A 1 124 ? 8.908 16.271 17.724 1.00 76.12 124 ASN A C 1
ATOM 1052 O O . ASN A 1 124 ? 7.791 16.134 18.222 1.00 76.12 124 ASN A O 1
ATOM 1056 N N . GLU A 1 125 ? 9.365 15.445 16.784 1.00 72.69 125 GLU A N 1
ATOM 1057 C CA . GLU A 1 125 ? 8.574 14.339 16.252 1.00 72.69 125 GLU A CA 1
ATOM 1058 C C . GLU A 1 125 ? 8.505 13.151 17.215 1.00 72.69 125 GLU A C 1
ATOM 1060 O O . GLU A 1 125 ? 7.455 12.523 17.331 1.00 72.69 125 GLU A O 1
ATOM 1065 N N . GLN A 1 126 ? 9.569 12.898 17.984 1.00 71.38 126 GLN A N 1
ATOM 1066 C CA . GLN A 1 126 ? 9.543 11.913 19.069 1.00 71.38 126 GLN A CA 1
ATOM 1067 C C . GLN A 1 126 ? 8.557 12.345 20.162 1.00 71.38 126 GLN A C 1
ATOM 1069 O O . GLN A 1 126 ? 7.786 11.524 20.656 1.00 71.38 126 GLN A O 1
ATOM 1074 N N . LEU A 1 127 ? 8.527 13.641 20.484 1.00 75.06 127 LEU A N 1
ATOM 1075 C CA . LEU A 1 127 ? 7.607 14.201 21.468 1.00 75.06 127 LEU A CA 1
ATOM 1076 C C . LEU A 1 127 ? 6.148 14.090 21.000 1.00 75.06 127 LEU A C 1
ATOM 1078 O O . LEU A 1 127 ? 5.297 13.617 21.749 1.00 75.06 127 LEU A O 1
ATOM 1082 N N . LYS A 1 128 ? 5.846 14.430 19.740 1.00 80.00 128 LYS A N 1
ATOM 1083 C CA . LYS A 1 128 ? 4.498 14.229 19.177 1.00 80.00 128 LYS A CA 1
ATOM 1084 C C . LYS A 1 128 ? 4.049 12.773 19.255 1.00 80.00 128 LYS A C 1
ATOM 1086 O O . LYS A 1 128 ? 2.922 12.534 19.675 1.00 80.00 128 LYS A O 1
ATOM 1091 N N . VAL A 1 129 ? 4.913 11.829 18.877 1.00 76.75 129 VAL A N 1
ATOM 1092 C CA . VAL A 1 129 ? 4.598 10.393 18.932 1.00 76.75 129 VAL A CA 1
ATOM 1093 C C . VAL A 1 129 ? 4.331 9.949 20.369 1.00 76.75 129 VAL A C 1
ATOM 1095 O O . VAL A 1 129 ? 3.348 9.257 20.602 1.00 76.75 129 VAL A O 1
ATOM 1098 N N . LEU A 1 130 ? 5.138 10.390 21.339 1.00 78.44 130 LEU A N 1
ATOM 1099 C CA . LEU A 1 130 ? 4.955 10.044 22.751 1.00 78.44 130 LEU A CA 1
ATOM 1100 C C . LEU A 1 130 ? 3.613 10.551 23.301 1.00 78.44 130 LEU A C 1
ATOM 1102 O O . LEU A 1 130 ? 2.864 9.792 23.911 1.00 78.44 130 LEU A O 1
ATOM 1106 N N . PHE A 1 131 ? 3.281 11.821 23.050 1.00 79.06 131 PHE A N 1
ATOM 1107 C CA . PHE A 1 131 ? 2.002 12.396 23.481 1.00 79.06 131 PHE A CA 1
ATOM 1108 C C . PHE A 1 131 ? 0.810 11.765 22.759 1.00 79.06 131 PHE A C 1
ATOM 1110 O O . PHE A 1 131 ? -0.249 11.597 23.359 1.00 79.06 131 PHE A O 1
ATOM 1117 N N . GLN A 1 132 ? 0.972 11.413 21.484 1.00 80.31 132 GLN A N 1
ATOM 1118 C CA . GLN A 1 132 ? -0.062 10.731 20.717 1.00 80.31 132 GLN A CA 1
ATOM 1119 C C . GLN A 1 132 ? -0.325 9.324 21.261 1.00 80.31 132 GLN A C 1
ATOM 1121 O O . GLN A 1 132 ? -1.485 8.956 21.412 1.00 80.31 132 GLN A O 1
ATOM 1126 N N . GLU A 1 133 ? 0.724 8.570 21.592 1.00 75.81 133 GLU A N 1
ATOM 1127 C CA . GLU A 1 133 ? 0.596 7.235 22.180 1.00 75.81 133 GLU A CA 1
ATOM 1128 C C . GLU A 1 133 ? -0.046 7.301 23.571 1.00 75.81 133 GLU A C 1
ATOM 1130 O O . GLU A 1 133 ? -0.957 6.537 23.869 1.00 75.81 133 GLU A O 1
ATOM 1135 N N . CYS A 1 134 ? 0.353 8.278 24.394 1.00 75.31 134 CYS A N 1
ATOM 1136 C CA . CYS A 1 134 ? -0.245 8.499 25.710 1.00 75.31 134 CYS A CA 1
ATOM 1137 C C . CYS A 1 134 ? -1.745 8.825 25.602 1.00 75.31 134 CYS A C 1
ATOM 1139 O O . CYS A 1 134 ? -2.573 8.199 26.260 1.00 75.31 134 CYS A O 1
ATOM 1141 N N . HIS A 1 135 ? -2.122 9.742 24.706 1.00 78.50 135 HIS A N 1
ATOM 1142 C CA . HIS A 1 135 ? -3.527 10.079 24.472 1.00 78.50 135 HIS A CA 1
ATOM 1143 C C . HIS A 1 135 ? -4.324 8.887 23.922 1.00 78.50 135 HIS A C 1
ATOM 1145 O O . HIS A 1 135 ? -5.494 8.704 24.261 1.00 78.50 135 HIS A O 1
ATOM 1151 N N . PHE A 1 136 ? -3.708 8.080 23.059 1.00 74.69 136 PHE A N 1
ATOM 1152 C CA . PHE A 1 136 ? -4.331 6.877 22.523 1.00 74.69 136 PHE A CA 1
ATOM 1153 C C . PHE A 1 136 ? -4.586 5.841 23.624 1.00 74.69 136 PHE A C 1
ATOM 1155 O O . PHE A 1 136 ? -5.695 5.318 23.715 1.00 74.69 136 PHE A O 1
ATOM 1162 N N . GLN A 1 137 ? -3.611 5.611 24.505 1.00 72.69 137 GLN A N 1
ATOM 1163 C CA . GLN A 1 137 ? -3.741 4.690 25.632 1.00 72.69 137 GLN A CA 1
ATOM 1164 C C . GLN A 1 137 ? -4.850 5.124 26.602 1.00 72.69 137 GLN A C 1
ATOM 1166 O O . GLN A 1 137 ? -5.722 4.320 26.920 1.00 72.69 137 GLN A O 1
ATOM 1171 N N . VAL A 1 138 ? -4.887 6.407 26.986 1.00 73.81 138 VAL A N 1
ATOM 1172 C CA . VAL A 1 138 ? -5.950 6.963 27.848 1.00 73.81 138 VAL A CA 1
ATOM 1173 C C . VAL A 1 138 ? -7.332 6.754 27.223 1.00 73.81 138 VAL A C 1
ATOM 1175 O O . VAL A 1 138 ? -8.270 6.336 27.898 1.00 73.81 138 VAL A O 1
ATOM 1178 N N . GLN A 1 139 ? -7.463 6.975 25.912 1.00 75.19 139 GLN A N 1
ATOM 1179 C CA . GLN A 1 139 ? -8.731 6.774 25.213 1.00 75.19 139 GLN A CA 1
ATOM 1180 C C . GLN A 1 139 ? -9.159 5.298 25.171 1.00 75.19 139 GLN A C 1
ATOM 1182 O O . GLN A 1 139 ? -10.356 5.005 25.243 1.00 75.19 139 GLN A O 1
ATOM 1187 N N . MET A 1 140 ? -8.211 4.366 25.041 1.00 68.06 140 MET A N 1
ATOM 1188 C CA . MET A 1 140 ? -8.501 2.931 25.088 1.00 68.06 140 MET A CA 1
ATOM 1189 C C . MET A 1 140 ? -8.943 2.488 26.484 1.00 68.06 140 MET A C 1
ATOM 1191 O O . MET A 1 140 ? -9.921 1.747 26.602 1.00 68.06 140 MET A O 1
ATOM 1195 N N . ASP A 1 141 ? -8.283 2.982 27.529 1.00 69.00 141 ASP A N 1
ATOM 1196 C CA . ASP A 1 141 ? -8.630 2.672 28.916 1.00 69.00 141 ASP A CA 1
ATOM 1197 C C . ASP A 1 141 ? -10.015 3.236 29.284 1.00 69.00 141 ASP A C 1
ATOM 1199 O O . ASP A 1 141 ? -10.830 2.536 29.892 1.00 69.00 141 ASP A O 1
ATOM 1203 N N . ASP A 1 142 ? -10.351 4.443 28.812 1.00 73.50 142 ASP A N 1
ATOM 1204 C CA . ASP A 1 142 ? -11.689 5.032 28.949 1.00 73.50 142 ASP A CA 1
ATOM 1205 C C . ASP A 1 142 ? -12.769 4.207 28.236 1.00 73.50 142 ASP A C 1
ATOM 1207 O O . ASP A 1 142 ? -13.874 4.025 28.761 1.00 73.50 142 ASP A O 1
ATOM 1211 N N . GLN A 1 143 ? -12.476 3.681 27.041 1.00 71.75 143 GLN A N 1
ATOM 1212 C CA . GLN A 1 143 ? -13.404 2.814 26.313 1.00 71.75 143 GLN A CA 1
ATOM 1213 C C . GLN A 1 143 ? -13.611 1.478 27.026 1.00 71.75 143 GLN A C 1
ATOM 1215 O O . GLN A 1 143 ? -14.759 1.062 27.191 1.00 71.75 143 GLN A O 1
ATOM 1220 N N . ALA A 1 144 ? -12.539 0.844 27.504 1.00 68.88 144 ALA A N 1
ATOM 1221 C CA . ALA A 1 144 ? -12.616 -0.396 28.270 1.00 68.88 144 ALA A CA 1
ATOM 1222 C C . ALA A 1 144 ? -13.393 -0.200 29.586 1.00 68.88 144 ALA A C 1
ATOM 1224 O O . ALA A 1 144 ? -14.259 -1.008 29.940 1.00 68.88 144 ALA A O 1
ATOM 1225 N N . ALA A 1 145 ? -13.162 0.915 30.285 1.00 70.19 145 ALA A N 1
ATOM 1226 C CA . ALA A 1 145 ? -13.911 1.287 31.481 1.00 70.19 145 ALA A CA 1
ATOM 1227 C C . ALA A 1 145 ? -15.395 1.554 31.169 1.00 70.19 145 ALA A C 1
ATOM 1229 O O . ALA A 1 145 ? -16.288 1.100 31.897 1.00 70.19 145 ALA A O 1
ATOM 1230 N N . ALA A 1 146 ? -15.689 2.248 30.066 1.00 71.56 146 ALA A N 1
ATOM 1231 C CA . ALA A 1 146 ? -17.054 2.504 29.617 1.00 71.56 146 ALA A CA 1
ATOM 1232 C C . ALA A 1 146 ? -17.787 1.216 29.209 1.00 71.56 146 ALA A C 1
ATOM 1234 O O . ALA A 1 146 ? -18.979 1.072 29.499 1.00 71.56 146 ALA A O 1
ATOM 1235 N N . GLU A 1 147 ? -17.095 0.276 28.569 1.00 74.44 147 GLU A N 1
ATOM 1236 C CA . GLU A 1 147 ? -17.630 -1.027 28.180 1.00 74.44 147 GLU A CA 1
ATOM 1237 C C . GLU A 1 147 ? -17.928 -1.895 29.407 1.00 74.44 147 GLU A C 1
ATOM 1239 O O . GLU A 1 147 ? -19.056 -2.367 29.564 1.00 74.44 147 GLU A O 1
ATOM 1244 N N . SER A 1 148 ? -16.984 -1.999 30.347 1.00 71.44 148 SER A N 1
ATOM 1245 C CA . SER A 1 148 ? -17.188 -2.687 31.628 1.00 71.44 148 SER A CA 1
ATOM 1246 C C . SER A 1 148 ? -18.398 -2.126 32.388 1.00 71.44 148 SER A C 1
ATOM 1248 O O . SER A 1 148 ? -19.275 -2.871 32.840 1.00 71.44 148 SER A O 1
ATOM 1250 N N . LYS A 1 149 ? -18.540 -0.793 32.427 1.00 76.00 149 LYS A N 1
ATOM 1251 C CA . LYS A 1 149 ? -19.701 -0.114 33.023 1.00 76.00 149 LYS A CA 1
ATOM 1252 C C . LYS A 1 149 ? -21.020 -0.474 32.330 1.00 76.00 149 LYS A C 1
ATOM 1254 O O . LYS A 1 149 ? -22.050 -0.571 33.000 1.00 76.00 149 LYS A O 1
ATOM 1259 N N . ARG A 1 150 ? -21.030 -0.667 31.006 1.00 70.50 150 ARG A N 1
ATOM 1260 C CA . ARG A 1 150 ? -22.226 -1.103 30.257 1.00 70.50 150 ARG A CA 1
ATOM 1261 C C . ARG A 1 150 ? -22.569 -2.562 30.547 1.00 70.50 150 ARG A C 1
ATOM 1263 O O . ARG A 1 150 ? -23.729 -2.843 30.846 1.00 70.50 150 ARG A O 1
ATOM 1270 N N . CYS A 1 151 ? -21.581 -3.455 30.544 1.00 72.88 151 CYS A N 1
ATOM 1271 C CA . CYS A 1 151 ? -21.765 -4.864 30.900 1.00 72.88 151 CYS A CA 1
ATOM 1272 C C . CYS A 1 151 ? -22.323 -5.017 32.318 1.00 72.88 151 CYS A C 1
ATOM 1274 O O . CYS A 1 151 ? -23.287 -5.751 32.529 1.00 72.88 151 CYS A O 1
ATOM 1276 N N . MET A 1 152 ? -21.794 -4.254 33.277 1.00 76.31 152 MET A N 1
ATOM 1277 C CA . MET A 1 152 ? -22.284 -4.263 34.655 1.00 76.31 152 MET A CA 1
ATOM 1278 C C . MET A 1 152 ? -23.743 -3.796 34.758 1.00 76.31 152 MET A C 1
ATOM 1280 O O . MET A 1 152 ? -24.538 -4.423 35.455 1.00 76.31 152 MET A O 1
ATOM 1284 N N . LYS A 1 153 ? -24.131 -2.740 34.028 1.00 74.19 153 LYS A N 1
ATOM 12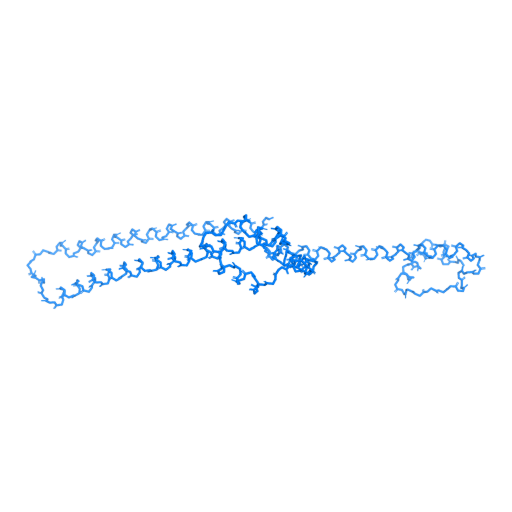85 C CA . LYS A 1 153 ? -25.531 -2.283 33.979 1.00 74.19 153 LYS A CA 1
ATOM 1286 C C . LYS A 1 153 ? -26.467 -3.334 33.385 1.00 74.19 153 LYS A C 1
ATOM 1288 O O . LYS A 1 153 ? -27.558 -3.526 33.912 1.00 74.19 153 LYS A O 1
ATOM 1293 N N . MET A 1 154 ? -26.039 -4.023 32.328 1.00 77.06 154 MET A N 1
ATOM 1294 C CA . MET A 1 154 ? -26.831 -5.077 31.690 1.00 77.06 154 MET A CA 1
ATOM 1295 C C . MET A 1 154 ? -26.973 -6.316 32.588 1.00 77.06 154 MET A C 1
ATOM 1297 O O . MET A 1 154 ? -28.052 -6.895 32.693 1.00 77.06 154 MET A O 1
ATOM 1301 N N . ALA A 1 155 ? -25.904 -6.703 33.287 1.00 72.88 155 ALA A N 1
ATOM 1302 C CA . ALA A 1 155 ? -25.950 -7.782 34.269 1.00 72.88 155 ALA A CA 1
ATOM 1303 C C . ALA A 1 155 ? -26.894 -7.440 35.432 1.00 72.88 155 ALA A C 1
ATOM 1305 O O . ALA A 1 155 ? -27.688 -8.283 35.848 1.00 72.88 155 ALA A O 1
ATOM 1306 N N . LEU A 1 156 ? -26.863 -6.190 35.909 1.00 73.94 156 LEU A N 1
ATOM 1307 C CA . LEU A 1 156 ? -27.774 -5.708 36.946 1.00 73.94 156 LEU A CA 1
ATOM 1308 C C . LEU A 1 156 ? -29.237 -5.763 36.482 1.00 73.94 156 LEU A C 1
ATOM 1310 O O . LEU A 1 156 ? -30.083 -6.258 37.220 1.00 73.94 156 LEU A O 1
ATOM 1314 N N . SER A 1 157 ? -29.544 -5.307 35.262 1.00 78.06 157 SER A N 1
ATOM 1315 C CA . SER A 1 157 ? -30.915 -5.350 34.737 1.00 78.06 157 SER A CA 1
ATOM 1316 C C . SER A 1 157 ? -31.415 -6.781 34.538 1.00 78.06 157 SER A C 1
ATOM 1318 O O . SER A 1 157 ? -32.565 -7.075 34.848 1.00 78.06 157 SER A O 1
ATOM 1320 N N . CYS A 1 158 ? -30.545 -7.684 34.075 1.00 78.94 158 CYS A N 1
ATOM 1321 C CA . CYS A 1 158 ? -30.867 -9.104 33.943 1.00 78.94 158 CYS A CA 1
ATOM 1322 C C . CYS A 1 158 ? -31.150 -9.738 35.312 1.00 78.94 158 CYS A C 1
ATOM 1324 O O . CYS A 1 158 ? -32.145 -10.440 35.477 1.00 78.94 158 CYS A O 1
ATOM 1326 N N . LYS A 1 159 ? -30.325 -9.426 36.320 1.00 83.06 159 LYS A N 1
ATOM 1327 C CA . LYS A 1 159 ? -30.540 -9.890 37.692 1.00 83.06 159 LYS A CA 1
ATOM 1328 C C . LYS A 1 159 ? -31.873 -9.394 38.257 1.00 83.06 159 LYS A C 1
ATOM 1330 O O . LYS A 1 159 ? -32.619 -10.201 38.790 1.00 83.06 159 LYS A O 1
ATOM 1335 N N . LEU A 1 160 ? -32.200 -8.109 38.092 1.00 82.12 160 LEU A N 1
ATOM 1336 C CA . LEU A 1 160 ? -33.479 -7.552 38.551 1.00 82.12 160 LEU A CA 1
ATOM 1337 C C . LEU A 1 160 ? -34.683 -8.253 37.902 1.00 82.12 160 LEU A C 1
ATOM 1339 O O . LEU A 1 160 ? -35.655 -8.554 38.590 1.00 82.12 160 LEU A O 1
ATOM 1343 N N . ALA A 1 161 ? -34.604 -8.558 36.604 1.00 78.69 161 ALA A N 1
ATOM 1344 C CA . ALA A 1 161 ? -35.646 -9.316 35.914 1.00 78.69 161 ALA A CA 1
ATOM 1345 C C . ALA A 1 161 ? -35.760 -10.757 36.450 1.00 78.69 161 ALA A C 1
ATOM 1347 O O . ALA A 1 161 ? -36.864 -11.246 36.681 1.00 78.69 161 ALA A O 1
ATOM 1348 N N . LEU A 1 162 ? -34.632 -11.431 36.704 1.00 83.06 162 LEU A N 1
ATOM 1349 C CA . LEU A 1 162 ? -34.625 -12.772 37.296 1.00 83.06 162 LEU A CA 1
ATOM 1350 C C . LEU A 1 162 ? -35.165 -12.785 38.728 1.00 83.06 162 LEU A C 1
ATOM 1352 O O . LEU A 1 162 ? -35.875 -13.722 39.094 1.00 83.06 162 LEU A O 1
ATOM 1356 N N . ASP A 1 163 ? -34.864 -11.763 39.526 1.00 89.38 163 ASP A N 1
ATOM 1357 C CA . ASP A 1 163 ? -35.376 -11.635 40.890 1.00 89.38 163 ASP A CA 1
ATOM 1358 C C . ASP A 1 163 ? -36.908 -11.484 40.873 1.00 89.38 163 ASP A C 1
ATOM 1360 O O . ASP A 1 163 ? -37.592 -12.196 41.608 1.00 89.38 163 ASP A O 1
ATOM 1364 N N . GLN A 1 164 ? -37.463 -10.679 39.957 1.00 82.88 164 GLN A N 1
ATOM 1365 C CA . GLN A 1 164 ? -38.917 -10.563 39.756 1.00 82.88 164 GLN A CA 1
ATOM 1366 C C . GLN A 1 164 ? -39.559 -11.886 39.316 1.00 82.88 164 GLN A C 1
ATOM 1368 O O . GLN A 1 164 ? -40.600 -12.293 39.839 1.00 82.88 164 GLN A O 1
ATOM 1373 N N . VAL A 1 165 ? -38.935 -12.605 38.379 1.00 85.56 165 VAL A N 1
ATOM 1374 C CA . VAL A 1 165 ? -39.418 -13.931 37.960 1.00 85.56 165 VAL A CA 1
ATOM 1375 C C . VAL A 1 165 ? -39.358 -14.919 39.129 1.00 85.56 165 VAL A C 1
ATOM 1377 O O . VAL A 1 165 ? -40.285 -15.688 39.354 1.00 85.56 165 VAL A O 1
ATOM 1380 N N . THR A 1 166 ? -38.303 -14.873 39.936 1.00 89.69 166 THR A N 1
ATOM 1381 C CA . THR A 1 166 ? -38.159 -15.752 41.103 1.00 89.69 166 THR A CA 1
ATOM 1382 C C . THR A 1 166 ? -39.202 -15.438 42.172 1.00 89.69 166 THR A C 1
ATOM 1384 O O . THR A 1 166 ? -39.743 -16.354 42.792 1.00 89.69 166 THR A O 1
ATOM 1387 N N . GLU A 1 167 ? -39.510 -14.161 42.389 1.00 86.12 167 GLU A N 1
ATOM 1388 C CA . GLU A 1 167 ? -40.541 -13.719 43.325 1.00 86.12 167 GLU A CA 1
ATOM 1389 C C . GLU A 1 167 ? -41.937 -14.162 42.874 1.00 86.12 167 GLU A C 1
ATOM 1391 O O . GLU A 1 167 ? -42.682 -14.727 43.673 1.00 86.12 167 GLU A O 1
ATOM 1396 N N . THR A 1 168 ? -42.260 -14.022 41.585 1.00 84.25 168 THR A N 1
ATOM 1397 C CA . THR A 1 168 ? -43.539 -14.505 41.033 1.00 84.25 168 THR A CA 1
ATOM 1398 C C . THR A 1 168 ? -43.662 -16.028 41.108 1.00 84.25 168 THR A C 1
ATOM 1400 O O . THR A 1 168 ? -44.712 -16.533 41.501 1.00 84.25 168 THR A O 1
ATOM 1403 N N . VAL A 1 169 ? -42.585 -16.774 40.834 1.00 83.50 169 VAL A N 1
ATOM 1404 C CA . VAL A 1 169 ? -42.552 -18.239 40.993 1.00 83.50 169 VAL A CA 1
ATOM 1405 C C . VAL A 1 169 ? -42.732 -18.644 42.457 1.00 83.50 169 VAL A C 1
ATOM 1407 O O . VAL A 1 169 ? -43.490 -19.570 42.746 1.00 83.50 169 VAL A O 1
ATOM 1410 N N . LYS A 1 170 ? -42.084 -17.948 43.399 1.00 82.25 170 LYS A N 1
ATOM 1411 C CA . LYS A 1 170 ? -42.265 -18.197 44.838 1.00 82.25 170 LYS A CA 1
ATOM 1412 C C . LYS A 1 170 ? -43.687 -17.889 45.297 1.00 82.25 170 LYS A C 1
ATOM 1414 O O . LYS A 1 170 ? -44.242 -18.691 46.039 1.00 82.25 170 LYS A O 1
ATOM 1419 N N . ALA A 1 171 ? -44.278 -16.789 44.829 1.00 77.50 171 ALA A N 1
ATOM 1420 C CA . ALA A 1 171 ? -45.665 -16.431 45.120 1.00 77.50 171 ALA A CA 1
ATOM 1421 C C . ALA A 1 171 ? -46.661 -17.463 44.558 1.00 77.50 171 ALA A C 1
ATOM 1423 O O . ALA A 1 171 ? -47.653 -17.781 45.215 1.00 77.50 171 ALA A O 1
ATOM 1424 N N . LEU A 1 172 ? -46.371 -18.037 43.382 1.00 75.56 172 LEU A N 1
ATOM 1425 C CA . LEU A 1 172 ? -47.128 -19.163 42.826 1.00 75.56 172 LEU A CA 1
ATOM 1426 C C . LEU A 1 172 ? -46.983 -20.426 43.684 1.00 75.56 172 LEU A C 1
ATOM 1428 O O . LEU A 1 172 ? -47.962 -21.124 43.936 1.00 75.56 172 LEU A O 1
ATOM 1432 N N . HIS A 1 173 ? -45.763 -20.728 44.132 1.00 75.88 173 HIS A N 1
ATOM 1433 C CA . HIS A 1 173 ? -45.466 -21.949 44.876 1.00 75.88 173 HIS A CA 1
ATOM 1434 C C . HIS A 1 173 ? -45.990 -21.920 46.320 1.00 75.88 173 HIS A C 1
ATOM 1436 O O . HIS A 1 173 ? -46.398 -22.956 46.837 1.00 75.88 173 HIS A O 1
ATOM 1442 N N . SER A 1 174 ? -46.030 -20.751 46.971 1.00 79.19 174 SER A N 1
ATOM 1443 C CA . SER A 1 174 ? -46.525 -20.604 48.347 1.00 79.19 174 SER A CA 1
ATOM 1444 C C . SER A 1 174 ? -48.051 -20.657 48.477 1.00 79.19 174 SER A C 1
ATOM 1446 O O . SER A 1 174 ? -48.565 -20.513 49.583 1.00 79.19 174 SER A O 1
ATOM 1448 N N . GLY A 1 175 ? -48.791 -20.859 47.380 1.00 61.28 175 GLY A N 1
ATOM 1449 C CA . GLY A 1 175 ? -50.244 -21.038 47.422 1.00 61.28 175 GLY A CA 1
ATOM 1450 C C . GLY A 1 175 ? -51.030 -19.782 47.816 1.00 61.28 175 GLY A C 1
ATOM 1451 O O . GLY A 1 175 ? -52.196 -19.890 48.182 1.00 61.28 175 GLY A O 1
ATOM 1452 N N . THR A 1 176 ? -50.437 -18.586 47.719 1.00 51.47 176 THR A N 1
ATOM 1453 C CA . THR A 1 176 ? -51.097 -17.305 48.052 1.00 51.47 176 THR A CA 1
ATOM 1454 C C . THR A 1 176 ? -51.939 -16.752 46.894 1.00 51.47 176 THR A C 1
ATOM 1456 O O . THR A 1 176 ? -52.221 -15.558 46.836 1.00 51.47 176 THR A O 1
ATOM 1459 N N . ILE A 1 177 ? -52.380 -17.601 45.964 1.00 48.66 177 ILE A N 1
ATOM 1460 C CA . ILE A 1 177 ? -53.542 -17.274 45.140 1.00 48.66 177 ILE A CA 1
ATOM 1461 C C . ILE A 1 177 ? -54.731 -17.927 45.829 1.00 48.66 177 ILE A C 1
ATOM 1463 O O . ILE A 1 177 ? -55.028 -19.102 45.627 1.00 48.66 177 ILE A O 1
ATOM 1467 N N . VAL A 1 178 ? -55.411 -17.139 46.664 1.00 49.78 178 VAL A N 1
ATOM 1468 C CA . VAL A 1 178 ? -56.810 -17.399 46.988 1.00 49.78 178 VAL A CA 1
ATOM 1469 C C . VAL A 1 178 ? -57.530 -17.440 45.644 1.00 49.78 178 VAL A C 1
ATOM 1471 O O . VAL A 1 178 ? -57.714 -16.409 45.001 1.00 49.78 178 VAL A O 1
ATOM 1474 N N . THR A 1 179 ? -57.903 -18.634 45.194 1.00 45.91 179 THR A N 1
ATOM 1475 C CA . THR A 1 179 ? -58.873 -18.857 44.119 1.00 45.91 179 THR A CA 1
ATOM 1476 C C . THR A 1 179 ? -60.246 -18.379 44.600 1.00 45.91 179 THR A C 1
ATOM 1478 O O . THR A 1 179 ? -61.143 -19.168 44.876 1.00 45.91 179 THR A O 1
ATOM 1481 N N . GLY A 1 180 ? -60.385 -17.068 44.792 1.00 42.41 180 GLY A N 1
ATOM 1482 C CA . GLY A 1 180 ? -61.653 -16.367 44.915 1.00 42.41 180 GLY A CA 1
ATOM 1483 C C . GLY A 1 180 ? -61.976 -15.826 43.533 1.00 42.41 180 GLY A C 1
ATOM 1484 O O . GLY A 1 180 ? -61.226 -15.008 43.011 1.00 42.41 180 GLY A O 1
ATOM 1485 N N . GLY A 1 181 ? -63.027 -16.360 42.913 1.00 45.44 181 GLY A N 1
ATOM 1486 C CA . GLY A 1 181 ? -63.313 -16.213 41.488 1.00 45.44 181 GLY A CA 1
ATOM 1487 C C . GLY A 1 181 ? -63.211 -14.785 40.948 1.00 45.44 181 GLY A C 1
ATOM 1488 O O . GLY A 1 181 ? -64.047 -13.939 41.246 1.00 45.44 181 GLY A O 1
ATOM 1489 N N . GLN A 1 182 ? -62.226 -14.567 40.080 1.00 45.38 182 GLN A N 1
ATOM 1490 C CA . GLN A 1 182 ? -62.234 -13.557 39.025 1.00 45.38 182 GLN A CA 1
ATOM 1491 C C . GLN A 1 182 ? -61.403 -14.098 37.852 1.00 45.38 182 GLN A C 1
ATOM 1493 O O . GLN A 1 182 ? -60.235 -13.757 37.672 1.00 45.38 182 GLN A O 1
ATOM 1498 N N . ASP A 1 183 ? -62.034 -14.924 37.015 1.00 49.44 183 ASP A N 1
ATOM 1499 C CA . ASP A 1 183 ? -61.487 -15.475 35.759 1.00 49.44 183 ASP A CA 1
ATOM 1500 C C . ASP A 1 183 ? -61.109 -14.406 34.698 1.00 49.44 183 ASP A C 1
ATOM 1502 O O . ASP A 1 183 ? -60.772 -14.734 33.565 1.00 49.44 183 ASP A O 1
ATOM 1506 N N . GLY A 1 184 ? -61.124 -13.111 35.039 1.00 51.00 184 GLY A N 1
ATOM 1507 C CA . GLY A 1 184 ? -60.782 -12.004 34.138 1.00 51.00 184 GLY A CA 1
ATOM 1508 C C . GLY A 1 184 ? -59.391 -11.386 34.332 1.00 51.00 184 GLY A C 1
ATOM 1509 O O . GLY A 1 184 ? -58.943 -10.634 33.470 1.00 51.00 184 GLY A O 1
ATOM 1510 N N . GLN A 1 185 ? -58.690 -11.657 35.441 1.00 47.09 185 GLN A N 1
ATOM 1511 C CA . GLN A 1 185 ? -57.428 -10.961 35.757 1.00 47.09 185 GLN A CA 1
ATOM 1512 C C . GLN A 1 185 ? -56.177 -11.788 35.416 1.00 47.09 185 GLN A C 1
ATOM 1514 O O . GLN A 1 185 ? -55.140 -11.221 35.070 1.00 47.09 185 GLN A O 1
ATOM 1519 N N . ALA A 1 186 ? -56.292 -13.122 35.422 1.00 51.34 186 ALA A N 1
ATOM 1520 C CA . ALA A 1 186 ? -55.225 -14.030 35.004 1.00 51.34 186 ALA A CA 1
ATOM 1521 C C . ALA A 1 186 ? -54.979 -14.009 33.479 1.00 51.34 186 ALA A C 1
ATOM 1523 O O . ALA A 1 186 ? -53.836 -14.068 33.038 1.00 51.34 186 ALA A O 1
ATOM 1524 N N . SER A 1 187 ? -56.022 -13.869 32.653 1.00 56.38 187 SER A N 1
ATOM 1525 C CA . SER A 1 187 ? -55.824 -13.692 31.206 1.00 56.38 187 SER A CA 1
ATOM 1526 C C . SER A 1 187 ? -55.202 -12.332 30.894 1.00 56.38 187 SER A C 1
ATOM 1528 O O . SER A 1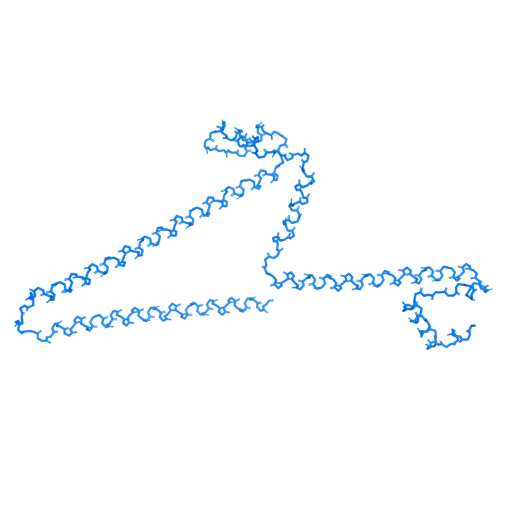 187 ? -54.305 -12.254 30.064 1.00 56.38 187 SER A O 1
ATOM 1530 N N . ASN A 1 188 ? -55.592 -11.285 31.628 1.00 55.94 188 ASN A N 1
ATOM 1531 C CA . ASN A 1 188 ? -55.139 -9.915 31.397 1.00 55.94 188 ASN A CA 1
ATOM 1532 C C . ASN A 1 188 ? -53.626 -9.720 31.596 1.00 55.94 188 ASN A C 1
ATOM 1534 O O . ASN A 1 188 ? -53.020 -8.967 30.842 1.00 55.94 188 ASN A O 1
ATOM 1538 N N . TRP A 1 189 ? -52.981 -10.390 32.563 1.00 67.88 189 TRP A N 1
ATOM 1539 C CA . TRP A 1 189 ? -51.518 -10.277 32.709 1.00 67.88 189 TRP A CA 1
ATOM 1540 C C . TRP A 1 189 ? -50.763 -11.061 31.632 1.00 67.88 189 TRP A C 1
ATOM 1542 O O . TRP A 1 189 ? -49.744 -10.578 31.149 1.00 67.88 189 TRP A O 1
ATOM 1552 N N . VAL A 1 190 ? -51.277 -12.220 31.200 1.00 69.19 190 VAL A N 1
ATOM 1553 C CA . VAL A 1 190 ? -50.703 -12.973 30.072 1.00 69.19 190 VAL A CA 1
ATOM 1554 C C . VAL A 1 190 ? -50.845 -12.176 28.777 1.00 69.19 190 VAL A C 1
ATOM 1556 O O . VAL A 1 190 ? -49.905 -12.111 27.991 1.00 69.19 190 VAL A O 1
ATOM 1559 N N . GLN A 1 191 ? -51.984 -11.512 28.580 1.00 71.19 191 GLN A N 1
ATOM 1560 C CA . GLN A 1 191 ? -52.215 -10.622 27.444 1.00 71.19 191 GLN A CA 1
ATOM 1561 C C . GLN A 1 191 ? -51.294 -9.405 27.492 1.00 71.19 191 GLN A C 1
ATOM 1563 O O . GLN A 1 191 ? -50.681 -9.070 26.488 1.00 71.19 191 GLN A O 1
ATOM 1568 N N . LYS A 1 192 ? -51.096 -8.817 28.675 1.00 77.50 192 LYS A N 1
ATOM 1569 C CA . LYS A 1 192 ? -50.171 -7.697 28.860 1.00 77.50 192 LYS A CA 1
ATOM 1570 C C . LYS A 1 192 ? -48.712 -8.085 28.600 1.00 77.50 192 LYS A C 1
ATOM 1572 O O . LYS A 1 192 ? -48.000 -7.334 27.948 1.00 77.50 192 LYS A O 1
ATOM 1577 N N . ILE A 1 193 ? -48.281 -9.270 29.040 1.00 70.56 193 ILE A N 1
ATOM 1578 C CA . ILE A 1 193 ? -46.950 -9.804 28.712 1.00 70.56 193 ILE A CA 1
ATOM 1579 C C . ILE A 1 193 ? -46.839 -10.104 27.218 1.00 70.56 193 ILE A C 1
ATOM 1581 O O . ILE A 1 193 ? -45.806 -9.822 26.624 1.00 70.56 193 ILE A O 1
ATOM 1585 N N . SER A 1 194 ? -47.886 -10.655 26.599 1.00 72.75 194 SER A N 1
ATOM 1586 C CA . SER A 1 194 ? -47.929 -10.891 25.154 1.00 72.75 194 SER A CA 1
ATOM 1587 C C . SER A 1 194 ? -47.802 -9.585 24.367 1.00 72.75 194 SER A C 1
ATOM 1589 O O . SER A 1 194 ? -47.060 -9.541 23.388 1.00 72.75 194 SER A O 1
ATOM 1591 N N . ASP A 1 195 ? -48.476 -8.522 24.804 1.00 77.75 195 ASP A N 1
ATOM 1592 C CA . ASP A 1 195 ? -48.411 -7.203 24.174 1.00 77.75 195 ASP A CA 1
ATOM 1593 C C . ASP A 1 195 ? -47.036 -6.550 24.376 1.00 77.75 195 ASP A C 1
ATOM 1595 O O . ASP A 1 195 ? -46.447 -6.063 23.411 1.00 77.75 195 ASP A O 1
ATOM 1599 N N . GLU A 1 196 ? -46.453 -6.631 25.577 1.00 80.94 196 GLU A N 1
ATOM 1600 C CA . GLU A 1 196 ? -45.085 -6.153 25.838 1.00 80.94 196 GLU A CA 1
ATOM 1601 C C . GLU A 1 196 ? -44.032 -6.955 25.045 1.00 80.94 196 GLU A C 1
ATOM 1603 O O . GLU A 1 196 ? -43.079 -6.381 24.513 1.00 80.94 196 GLU A O 1
ATOM 1608 N N . MET A 1 197 ? -44.212 -8.273 24.884 1.00 69.56 197 MET A N 1
ATOM 1609 C CA . MET A 1 197 ? -43.360 -9.104 24.023 1.00 69.56 197 MET A CA 1
ATOM 1610 C C . MET A 1 197 ? -43.519 -8.744 22.547 1.00 69.56 197 MET A C 1
ATOM 1612 O O . MET A 1 197 ? -42.526 -8.709 21.820 1.00 69.56 197 MET A O 1
ATOM 1616 N N . ALA A 1 198 ? -44.742 -8.478 22.086 1.00 77.12 198 ALA A N 1
ATOM 1617 C CA . ALA A 1 198 ? -45.000 -8.057 20.715 1.00 77.12 198 ALA A CA 1
ATOM 1618 C C . ALA A 1 198 ? -44.359 -6.691 20.427 1.00 77.12 198 ALA A C 1
ATOM 1620 O O . ALA A 1 198 ? -43.732 -6.518 19.379 1.00 77.12 198 ALA A O 1
ATOM 1621 N N . GLU A 1 199 ? -44.431 -5.758 21.378 1.00 81.62 199 GLU A N 1
ATOM 1622 C CA . GLU A 1 199 ? -43.798 -4.444 21.283 1.00 81.62 199 GLU A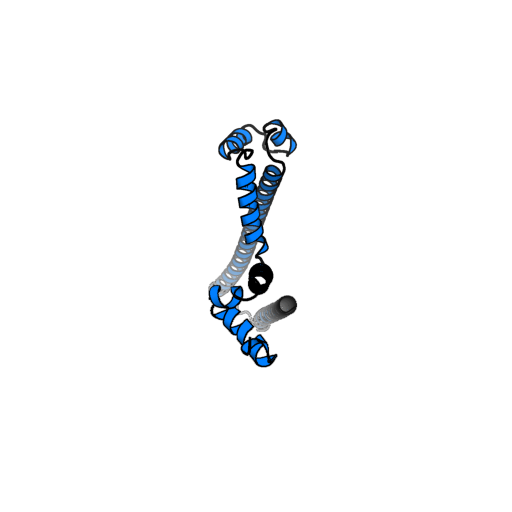 CA 1
ATOM 1623 C C . GLU A 1 199 ? -42.266 -4.560 21.261 1.00 81.62 199 GLU A C 1
ATOM 1625 O O . GLU A 1 199 ? -41.609 -4.011 20.371 1.00 81.62 199 GLU A O 1
ATOM 1630 N N . GLN A 1 200 ? -41.675 -5.362 22.153 1.00 78.69 200 GLN A N 1
ATOM 1631 C CA . GLN A 1 200 ? -40.232 -5.628 22.137 1.00 78.69 200 GLN A CA 1
ATOM 1632 C C . GLN A 1 200 ? -39.774 -6.319 20.849 1.00 78.69 200 GLN A C 1
ATOM 1634 O O . GLN A 1 200 ? -38.728 -5.969 20.296 1.00 78.69 200 GLN A O 1
ATOM 1639 N N . ASN A 1 201 ? -40.554 -7.270 20.334 1.00 73.75 201 ASN A N 1
ATOM 1640 C CA . ASN A 1 201 ? -40.241 -7.958 19.086 1.00 73.75 201 ASN A CA 1
ATOM 1641 C C . ASN A 1 201 ? -40.334 -6.999 17.885 1.00 73.75 201 ASN A C 1
ATOM 1643 O O . ASN A 1 201 ? -39.491 -7.035 16.985 1.00 73.75 201 ASN A O 1
ATOM 1647 N N . HIS A 1 202 ? -41.288 -6.063 17.902 1.00 84.12 202 HIS A N 1
ATOM 1648 C CA . HIS A 1 202 ? -41.384 -5.001 16.904 1.00 84.12 202 HIS A CA 1
ATOM 1649 C C . HIS A 1 202 ? -40.165 -4.065 16.946 1.00 84.12 202 HIS A C 1
ATOM 1651 O O . HIS A 1 202 ? -39.549 -3.808 15.903 1.00 84.12 202 HIS A O 1
ATOM 1657 N N . TYR A 1 203 ? -39.740 -3.637 18.138 1.00 82.69 203 TYR A N 1
ATOM 1658 C CA . TYR A 1 203 ? -38.511 -2.859 18.317 1.00 82.69 203 TYR A CA 1
ATOM 1659 C C . TYR A 1 203 ? -37.274 -3.605 17.804 1.00 82.69 203 TYR A C 1
ATOM 1661 O O . TYR A 1 203 ? -36.468 -3.035 17.063 1.00 82.69 203 TYR A O 1
ATOM 1669 N N . MET A 1 204 ? -37.151 -4.894 18.122 1.00 82.56 204 MET A N 1
ATOM 1670 C CA . MET A 1 204 ? -36.064 -5.747 17.636 1.00 82.56 204 MET A CA 1
ATOM 1671 C C . MET A 1 204 ? -36.064 -5.885 16.111 1.00 82.56 204 MET A C 1
ATOM 1673 O O . MET A 1 204 ? -35.010 -5.782 15.480 1.00 82.56 204 MET A O 1
ATOM 1677 N N . SER A 1 205 ? -37.234 -6.057 15.493 1.00 85.38 205 SER A N 1
ATOM 1678 C CA . SER A 1 205 ? -37.351 -6.120 14.031 1.00 85.38 205 SER A CA 1
ATOM 1679 C C . SER A 1 205 ? -36.924 -4.807 13.361 1.00 85.38 205 SER A C 1
ATOM 1681 O O . SER A 1 205 ? -36.198 -4.816 12.364 1.00 85.38 205 SER A O 1
ATOM 1683 N N . THR A 1 206 ? -37.276 -3.673 13.969 1.00 85.81 206 THR A N 1
ATOM 1684 C CA . THR A 1 206 ? -36.923 -2.338 13.478 1.00 85.81 206 THR A CA 1
ATOM 1685 C C . THR A 1 206 ? -35.420 -2.088 13.597 1.00 85.81 206 THR A C 1
ATOM 1687 O O . THR A 1 206 ? -34.790 -1.574 12.670 1.00 85.81 206 THR A O 1
ATOM 1690 N N . LEU A 1 207 ? -34.809 -2.500 14.713 1.00 82.56 207 LEU A N 1
ATOM 1691 C CA . LEU A 1 207 ? -33.356 -2.449 14.896 1.00 82.56 207 LEU A CA 1
ATOM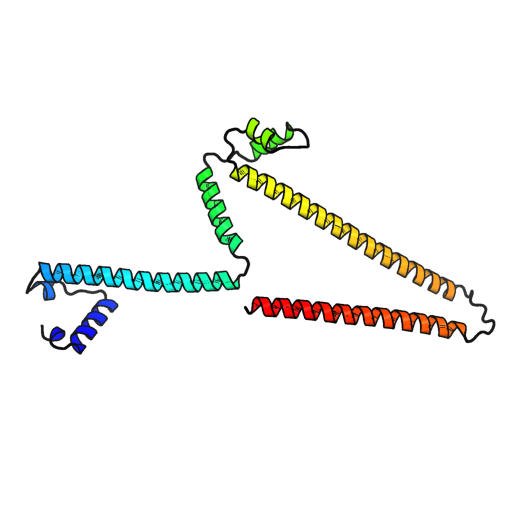 1692 C C . LEU A 1 207 ? -32.628 -3.306 13.862 1.00 82.56 207 LEU A C 1
ATOM 1694 O O . LEU A 1 207 ? -31.652 -2.849 13.262 1.00 82.56 207 LEU A O 1
ATOM 1698 N N . ARG A 1 208 ? -33.129 -4.517 13.601 1.00 87.44 208 ARG A N 1
ATOM 1699 C CA . ARG A 1 208 ? -32.572 -5.413 12.586 1.00 87.44 208 ARG A CA 1
ATOM 1700 C C . ARG A 1 208 ? -32.614 -4.784 11.191 1.00 87.44 208 ARG A C 1
ATOM 1702 O O . ARG A 1 208 ? -31.593 -4.769 10.509 1.00 87.44 208 ARG A O 1
ATOM 1709 N N . GLN A 1 209 ? -33.737 -4.178 10.802 1.00 86.69 209 GLN A N 1
ATOM 1710 C CA . GLN A 1 209 ? -33.845 -3.462 9.525 1.00 86.69 209 GLN A CA 1
ATOM 1711 C C . GLN A 1 209 ? -32.873 -2.280 9.422 1.00 86.69 209 GLN A C 1
ATOM 1713 O O . GLN A 1 209 ? -32.268 -2.058 8.366 1.00 86.69 209 GLN A O 1
ATOM 1718 N N . ARG A 1 210 ? -32.673 -1.520 10.508 1.00 88.94 210 ARG A N 1
ATOM 1719 C CA . ARG A 1 210 ? -31.696 -0.421 10.511 1.00 88.94 210 ARG A CA 1
ATOM 1720 C C . ARG A 1 210 ? -30.266 -0.928 10.355 1.00 88.94 210 ARG A C 1
ATOM 1722 O O . ARG A 1 210 ? -29.518 -0.351 9.569 1.00 88.94 210 ARG A O 1
ATOM 1729 N N . LEU A 1 211 ? -29.904 -2.017 11.032 1.00 88.50 211 LEU A N 1
ATOM 1730 C CA . LEU A 1 211 ? -28.589 -2.646 10.886 1.00 88.50 211 LEU A CA 1
ATOM 1731 C C . LEU A 1 211 ? -28.349 -3.147 9.458 1.00 88.50 211 LEU A C 1
ATOM 1733 O O . LEU A 1 211 ? -27.304 -2.856 8.882 1.00 88.50 211 LEU A O 1
ATOM 1737 N N . GLU A 1 212 ? -29.329 -3.817 8.849 1.00 92.94 212 GLU A N 1
ATOM 1738 C CA . GLU A 1 212 ? -29.227 -4.273 7.457 1.00 92.94 212 GLU A CA 1
ATOM 1739 C C . GLU A 1 212 ? -29.066 -3.103 6.476 1.00 92.94 212 GLU A C 1
ATOM 1741 O O . GLU A 1 212 ? -28.305 -3.190 5.511 1.00 92.94 212 GLU A O 1
ATOM 1746 N N . THR A 1 213 ? -29.735 -1.978 6.735 1.00 91.25 213 THR A N 1
ATOM 1747 C CA . THR A 1 213 ? -29.605 -0.768 5.910 1.00 91.25 213 THR A CA 1
ATOM 1748 C C . THR A 1 213 ? -28.198 -0.179 6.005 1.00 91.25 213 THR A C 1
ATOM 1750 O O . THR A 1 213 ? -27.583 0.118 4.980 1.00 91.25 213 THR A O 1
ATOM 1753 N N . VAL A 1 214 ? -27.652 -0.071 7.220 1.00 89.19 214 VAL A N 1
ATOM 1754 C CA . VAL A 1 214 ? -26.274 0.389 7.451 1.00 89.19 214 VAL A CA 1
ATOM 1755 C C . VAL A 1 214 ? -25.268 -0.555 6.789 1.00 89.19 214 VAL A C 1
ATOM 1757 O O . VAL A 1 214 ? -24.326 -0.102 6.142 1.00 89.19 214 VAL A O 1
ATOM 1760 N N . GLN A 1 215 ? -25.487 -1.868 6.877 1.00 90.62 215 GLN A N 1
ATOM 1761 C CA . GLN A 1 215 ? -24.628 -2.863 6.239 1.00 90.62 215 GLN A CA 1
ATOM 1762 C C . GLN A 1 215 ? -24.632 -2.734 4.708 1.00 90.62 215 GLN A C 1
ATOM 1764 O O . GLN A 1 215 ? -23.569 -2.781 4.086 1.00 90.62 215 GLN A O 1
ATOM 1769 N N . LYS A 1 216 ? -25.800 -2.510 4.091 1.00 92.75 216 LYS A N 1
ATOM 1770 C CA . LYS A 1 216 ? -25.907 -2.252 2.645 1.00 92.75 216 LYS A CA 1
ATOM 1771 C C . LYS A 1 216 ? -25.189 -0.967 2.235 1.00 92.75 216 LYS A C 1
ATOM 1773 O O . LYS A 1 216 ? -24.488 -0.967 1.226 1.00 92.75 216 LYS A O 1
ATOM 1778 N N . GLN A 1 217 ? -25.309 0.107 3.020 1.00 92.69 217 GLN A N 1
ATOM 1779 C CA . GLN A 1 217 ? -24.578 1.355 2.765 1.00 92.69 217 GLN A CA 1
ATOM 1780 C C . GLN A 1 217 ? -23.061 1.143 2.813 1.00 92.69 217 GLN A C 1
ATOM 1782 O O . GLN A 1 217 ? -22.350 1.603 1.922 1.00 92.69 217 GLN A O 1
ATOM 1787 N N . TRP A 1 218 ? -22.571 0.382 3.792 1.00 87.38 218 TRP A N 1
ATOM 1788 C CA . TRP A 1 218 ? -21.158 0.010 3.881 1.00 87.38 218 TRP A CA 1
ATOM 1789 C C . TRP A 1 218 ? -20.675 -0.796 2.670 1.00 87.38 218 TRP A C 1
ATOM 1791 O O . TRP A 1 218 ? -19.595 -0.525 2.146 1.00 87.38 218 TRP A O 1
ATOM 1801 N N . GLN A 1 219 ? -21.467 -1.759 2.189 1.00 90.25 219 GLN A N 1
ATOM 1802 C CA . GLN A 1 219 ? -21.116 -2.530 0.991 1.00 90.25 219 GLN A CA 1
ATOM 1803 C C . GLN A 1 219 ? -21.100 -1.668 -0.278 1.00 90.25 219 GLN A C 1
ATOM 1805 O O . GLN A 1 219 ? -20.191 -1.816 -1.091 1.00 90.25 219 GLN A O 1
ATOM 1810 N N . ALA A 1 220 ? -22.042 -0.732 -0.421 1.00 91.12 220 ALA A N 1
ATOM 1811 C CA . ALA A 1 220 ? -22.084 0.194 -1.553 1.00 91.12 220 ALA A CA 1
ATOM 1812 C C . ALA A 1 220 ? -20.888 1.162 -1.573 1.00 91.12 220 ALA A C 1
ATOM 1814 O O . ALA A 1 220 ? -20.401 1.508 -2.646 1.00 91.12 220 ALA A O 1
ATOM 1815 N N . ILE A 1 221 ? -20.394 1.577 -0.401 1.00 89.00 221 ILE A N 1
ATOM 1816 C CA . ILE A 1 221 ? -19.169 2.383 -0.286 1.00 89.00 221 ILE A CA 1
ATOM 1817 C C . ILE A 1 221 ? -17.936 1.554 -0.659 1.00 89.00 221 ILE A C 1
ATOM 1819 O O . ILE A 1 221 ? -17.043 2.075 -1.307 1.00 89.00 221 ILE A O 1
ATOM 1823 N N . LYS A 1 222 ? -17.890 0.264 -0.299 1.00 81.56 222 LYS A N 1
ATOM 1824 C CA . LYS A 1 222 ? -16.746 -0.616 -0.597 1.00 81.56 222 LYS A CA 1
ATOM 1825 C C . LYS A 1 222 ? -16.614 -0.986 -2.086 1.00 81.56 222 LYS A C 1
ATOM 1827 O O . LYS A 1 222 ? -15.544 -1.412 -2.500 1.00 81.56 222 LYS A O 1
ATOM 1832 N N . GLN A 1 223 ? -17.691 -0.878 -2.869 1.00 70.94 223 GLN A N 1
ATOM 1833 C CA . GLN A 1 223 ? -17.691 -1.152 -4.315 1.00 70.94 223 GLN A CA 1
ATOM 1834 C C . GLN A 1 223 ? -17.385 0.078 -5.188 1.00 70.94 223 GLN A C 1
ATOM 1836 O O . GLN A 1 223 ? -17.257 -0.072 -6.402 1.00 70.94 223 GLN A O 1
ATOM 1841 N N . LYS A 1 224 ? -17.297 1.273 -4.594 1.00 59.47 224 LYS A N 1
ATOM 1842 C CA . LYS A 1 224 ? -16.844 2.500 -5.261 1.00 59.47 224 LYS A CA 1
ATOM 1843 C C . LYS A 1 224 ? -15.358 2.722 -5.018 1.00 59.47 224 LYS A C 1
ATOM 1845 O O . LYS A 1 224 ? -14.719 3.268 -5.940 1.00 59.47 224 LYS A O 1
#

Sequence (224 aa):
MEEFATLDASVGYCFKLMIEGEYDWPYYSEENYFTTMFWMWTFMVLLNVVMLNLVLAIILDVYGSIRRETGKSETAWLTLWRMFMQLWYRRVWVKSAQLLEALQELPDEVRREDLLEKFPSMCNEQLKVLFQECHFQVQMDDQAAAESKRCMKMALSCKLALDQVTETVKALHSGTIVTGGQDGQASNWVQKISDEMAEQNHYMSTLRQRLETVQKQWQAIKQK

pLDDT: mean 76.5, std 11.64, range [42.41, 93.75]

Foldseek 3Di:
DVQVVDPVSVVVVLVVCLVVVDDPLVVQPVPPPPVSVVVVVVSVVVSVVVVVVVVVVVVCVVVVVVCLVVVPCVCVVVVVVVVVVCVVCVVLDDDVVVVVVVVVVDPPDDDPVNVCVVRVSDDPVVSVVVVVVVVVVVVVVVVVVVVVVVVVVVVVVVVVVVVVVVVVVVCVVVPPPPVPDDPPVVVVVVVVVVVVVVVVVVVVVVVVVVVVVVVVVVVVVSVD

Organism: Symbiodinium pilosum (NCBI:txid2952)

Radius of gyration: 39.03 Å; chains: 1; bounding box: 96×44×96 Å